Protein 5K21 (pdb70)

Radius of gyration: 19.28 Å; Cα contacts (8 Å, |Δi|>4): 1126; chains: 3; bounding box: 53×53×55 Å

Solvent-accessible surface area: 15088 Å² total; per-residue (Å²): 142,116,44,85,2,68,5,54,64,67,44,58,12,148,16,83,35,73,58,128,40,112,34,22,0,5,0,18,0,35,6,3,63,0,24,54,142,77,58,116,46,6,69,2,0,0,0,4,5,6,1,19,29,60,153,97,45,14,14,1,4,4,7,5,1,0,56,14,140,44,10,21,1,5,0,13,4,4,24,60,41,54,134,56,92,23,69,5,12,4,34,5,14,39,56,126,19,61,87,10,83,24,37,0,44,4,41,22,25,62,45,145,82,9,20,4,50,3,48,16,132,138,76,84,92,39,65,2,50,8,55,82,66,45,67,15,159,19,83,22,53,58,128,38,124,33,17,0,8,0,13,0,35,4,2,57,0,28,48,128,76,152,108,47,7,69,2,0,0,0,7,7,12,1,16,27,55,152,98,36,20,25,1,2,4,10,4,1,0,55,13,142,53,11,20,0,4,0,12,2,4,21,62,57,54,131,58,91,28,61,6,11,3,36,5,13,38,55,77,29,58,81,9,81,25,77,0,38,5,42,25,33,74,58,136,98,8,78,6,76,0,94,9,92,119,108,29,51,3,58,7,138,65,66,42,63,10,142,13,83,30,65,55,130,39,110,33,21,0,6,0,14,0,33,5,3,46,0,22,59,104,74,60,116,47,7,69,2,0,0,0,4,5,2,1,16,28,59,150,96,45,21,16,0,4,3,8,5,1,1,58,20,139,48,12,22,3,3,1,15,2,2,17,58,24,46,109,61,92,16,74,5,14,4,30,4,13,39,56,72,31,56,73,0,99,29,36,0,39,5,38,14,20,60,42,132,117,14,110,4,88,3,54,18,77,90

B-factor: mean 39.92, std 15.71, range [18.57, 119.87]

Structure (mmCIF, N/CA/C/O backbone):
data_5K21
#
_entry.id   5K21
#
_cell.length_a   65.330
_cell.length_b   72.980
_cell.length_c   79.700
_cell.angle_alpha   90.00
_cell.angle_beta   90.00
_cell.angle_gamma   90.00
#
_symmetry.space_group_name_H-M   'P 21 21 21'
#
loop_
_entity.id
_entity.type
_entity.pdbx_description
1 polymer 'Pyocyanin demethylase'
2 non-polymer phenazin-1-ol
3 non-polymer 'CALCIUM ION'
4 water water
#
loop_
_atom_site.group_PDB
_atom_site.id
_atom_site.type_symbol
_atom_site.label_atom_id
_atom_site.label_alt_id
_atom_site.label_comp_id
_atom_site.label_asym_id
_atom_site.label_entity_id
_atom_site.label_seq_id
_atom_site.pdbx_PDB_ins_code
_atom_site.Cartn_x
_atom_site.Cartn_y
_atom_site.Cartn_z
_atom_site.occupancy
_atom_site.B_iso_or_equiv
_atom_site.auth_seq_id
_atom_site.auth_comp_id
_atom_site.auth_asym_id
_atom_site.auth_atom_id
_atom_site.pdbx_PDB_model_num
ATOM 1 N N . VAL A 1 13 ? 63.875 11.173 66.638 1.00 78.81 41 VAL A N 1
ATOM 2 C CA . VAL A 1 13 ? 64.735 12.310 66.326 1.00 79.71 41 VAL A CA 1
ATOM 3 C C . VAL A 1 13 ? 64.121 13.611 66.831 1.00 76.97 41 VAL A C 1
ATOM 4 O O . VAL A 1 13 ? 62.989 13.960 66.486 1.00 73.81 41 VAL A O 1
ATOM 16 N N . THR A 1 14 ? 64.897 14.344 67.620 1.00 77.41 42 THR A N 1
ATOM 17 C CA . THR A 1 14 ? 64.477 15.629 68.145 1.00 78.14 42 THR A CA 1
ATOM 18 C C . THR A 1 14 ? 65.318 16.749 67.548 1.00 73.88 42 THR A C 1
ATOM 19 O O . THR A 1 14 ? 66.433 16.538 67.061 1.00 74.70 42 THR A O 1
ATOM 30 N N . MET A 1 15 ? 64.751 17.951 67.583 1.00 67.08 43 MET A N 1
ATOM 31 C CA . MET A 1 15 ? 65.405 19.136 67.048 1.00 61.66 43 MET A CA 1
ATOM 32 C C . MET A 1 15 ? 64.817 20.343 67.763 1.00 53.64 43 MET A C 1
ATOM 33 O O . MET A 1 15 ? 63.597 20.425 67.922 1.00 49.19 43 MET A O 1
ATOM 47 N N . THR A 1 16 ? 65.679 21.259 68.200 1.00 51.57 44 THR A N 1
ATOM 48 C CA . THR A 1 16 ? 65.277 22.487 68.879 1.00 50.01 44 THR A CA 1
ATOM 49 C C . THR A 1 16 ? 65.718 23.697 68.064 1.00 47.09 44 THR A C 1
ATOM 50 O O . THR A 1 16 ? 66.915 23.893 67.842 1.00 48.64 44 THR A O 1
ATOM 61 N N . LEU A 1 17 ? 64.758 24.500 67.618 1.00 42.68 45 LEU A N 1
ATOM 62 C CA . LEU A 1 17 ? 65.030 25.696 66.826 1.00 39.22 45 LEU A CA 1
ATOM 63 C C . LEU A 1 17 ? 64.690 26.947 67.626 1.00 36.18 45 LEU A C 1
ATOM 64 O O . LEU A 1 17 ? 63.626 27.023 68.249 1.00 36.36 45 LEU A O 1
ATOM 80 N N . ASP A 1 18 ? 65.607 27.906 67.633 1.00 35.31 46 ASP A N 1
ATOM 81 C CA . ASP A 1 18 ? 65.313 29.230 68.166 1.00 36.60 46 ASP A CA 1
ATOM 82 C C . ASP A 1 18 ? 64.612 30.077 67.107 1.00 32.85 46 ASP A C 1
ATOM 83 O O . ASP A 1 18 ? 64.978 30.064 65.925 1.00 34.18 46 ASP A O 1
ATOM 92 N N . VAL A 1 19 ? 63.568 30.776 67.538 1.00 31.94 47 VAL A N 1
ATOM 93 C CA . VAL A 1 19 ? 62.606 31.418 66.651 1.00 29.41 47 VAL A CA 1
ATOM 94 C C . VAL A 1 19 ? 62.600 32.911 66.939 1.00 32.58 47 VAL A C 1
ATOM 95 O O . VAL A 1 19 ? 62.366 33.332 68.082 1.00 34.15 47 VAL A O 1
ATOM 108 N N . LYS A 1 20 ? 62.874 33.708 65.912 1.00 33.08 48 LYS A N 1
ATOM 109 C CA . LYS A 1 20 ? 62.816 35.161 66.007 1.00 33.45 48 LYS A CA 1
ATOM 110 C C . LYS A 1 20 ? 61.719 35.656 65.078 1.00 34.00 48 LYS A C 1
ATOM 111 O O . LYS A 1 20 ? 61.794 35.445 63.863 1.00 34.38 48 LYS A O 1
ATOM 115 N N . ASN A 1 21 ? 60.697 36.295 65.642 1.00 35.44 49 ASN A N 1
ATOM 116 C CA . ASN A 1 21 ? 59.641 36.862 64.816 1.00 36.80 49 ASN A CA 1
ATOM 117 C C . ASN A 1 21 ? 60.252 37.820 63.803 1.00 36.05 49 ASN A C 1
ATOM 118 O O . ASN A 1 21 ? 61.109 38.643 64.144 1.00 37.50 49 ASN A O 1
ATOM 129 N N . ASP A 1 22 ? 59.823 37.702 62.550 1.00 35.54 50 ASP A N 1
ATOM 130 C CA . ASP A 1 22 ? 60.374 38.538 61.490 1.00 35.23 50 ASP A CA 1
ATOM 131 C C . ASP A 1 22 ? 59.372 39.628 61.142 1.00 32.37 50 ASP A C 1
ATOM 132 O O . ASP A 1 22 ? 59.576 40.801 61.462 1.00 30.71 50 ASP A O 1
ATOM 141 N N . GLN A 1 23 ? 58.278 39.250 60.501 1.00 29.35 51 GLN A N 1
ATOM 142 C CA . GLN A 1 23 ? 57.189 40.171 60.254 1.00 26.52 51 GLN A CA 1
ATOM 143 C C . GLN A 1 23 ? 55.930 39.504 60.754 1.00 26.55 51 GLN A C 1
ATOM 144 O O . GLN A 1 23 ? 55.767 38.290 60.619 1.00 27.08 51 GLN A O 1
ATOM 158 N N . VAL A 1 24 ? 55.035 40.301 61.313 1.00 25.02 52 VAL A N 1
ATOM 159 C CA . VAL A 1 24 ? 53.808 39.776 61.886 1.00 26.77 52 VAL A CA 1
ATOM 160 C C . VAL A 1 24 ? 52.690 40.762 61.602 1.00 24.67 52 VAL A C 1
ATOM 161 O O . VAL A 1 24 ? 52.862 41.975 61.750 1.00 23.39 52 VAL A O 1
ATOM 174 N N . ALA A 1 25 ? 51.537 40.228 61.223 1.00 21.60 53 ALA A N 1
ATOM 175 C CA . ALA A 1 25 ? 50.311 40.994 61.101 1.00 24.35 53 ALA A CA 1
ATOM 176 C C . ALA A 1 25 ? 49.288 40.352 62.019 1.00 23.68 53 ALA A C 1
ATOM 177 O O . ALA A 1 25 ? 49.055 39.144 61.936 1.00 23.70 53 ALA A O 1
ATOM 184 N N . LYS A 1 26 ? 48.722 41.135 62.927 1.00 21.69 54 LYS A N 1
ATOM 185 C CA . LYS A 1 26 ? 47.648 40.658 63.794 1.00 22.72 54 LYS A CA 1
ATOM 186 C C . LYS A 1 26 ? 46.369 41.354 63.352 1.00 23.00 54 LYS A C 1
ATOM 187 O O . LYS A 1 26 ? 46.168 42.534 63.636 1.00 27.05 54 LYS A O 1
ATOM 206 N N . HIS A 1 27 ? 45.517 40.640 62.629 1.00 21.17 55 HIS A N 1
ATOM 207 C CA . HIS A 1 27 ? 44.288 41.217 62.114 1.00 22.54 55 HIS A CA 1
ATOM 208 C C . HIS A 1 27 ? 43.195 41.077 63.154 1.00 21.07 55 HIS A C 1
ATOM 209 O O . HIS A 1 27 ? 42.766 39.966 63.473 1.00 20.26 55 HIS A O 1
ATOM 223 N N . ASP A 1 28 ? 42.722 42.205 63.632 1.00 21.70 56 ASP A N 1
ATOM 224 C CA . ASP A 1 28 ? 41.610 42.277 64.564 1.00 22.03 56 ASP A CA 1
ATOM 225 C C . ASP A 1 28 ? 40.384 42.702 63.770 1.00 23.64 56 ASP A C 1
ATOM 226 O O . ASP A 1 28 ? 40.126 43.896 63.562 1.00 24.09 56 ASP A O 1
ATOM 235 N N . PHE A 1 29 ? 39.631 41.714 63.313 1.00 22.24 57 PHE A N 1
ATOM 236 C CA . PHE A 1 29 ? 38.385 41.940 62.610 1.00 22.95 57 PHE A CA 1
ATOM 237 C C . PHE A 1 29 ? 37.221 41.887 63.588 1.00 22.00 57 PHE A C 1
ATOM 238 O O . PHE A 1 29 ? 37.379 41.576 64.766 1.00 21.37 57 PHE A O 1
ATOM 255 N N . GLY A 1 30 ? 36.049 42.253 63.092 1.00 25.22 58 GLY A N 1
ATOM 256 C CA . GLY A 1 30 ? 34.834 42.074 63.868 1.00 26.54 58 GLY A CA 1
ATOM 257 C C . GLY A 1 30 ? 34.878 42.877 65.154 1.00 25.44 58 GLY A C 1
ATOM 258 O O . GLY A 1 30 ? 35.256 44.051 65.173 1.00 25.81 58 GLY A O 1
ATOM 262 N N . LYS A 1 31 ? 34.507 42.239 66.253 1.00 24.42 59 LYS A N 1
ATOM 263 C CA . LYS A 1 31 ? 34.528 42.929 67.533 1.00 24.78 59 LYS A CA 1
ATOM 264 C C . LYS A 1 31 ? 35.977 43.210 67.924 1.00 22.06 59 LYS A C 1
ATOM 265 O O . LYS A 1 31 ? 36.841 42.354 67.748 1.00 25.21 59 LYS A O 1
ATOM 269 N N . PRO A 1 32 ? 36.283 44.403 68.431 1.00 22.70 60 PRO A N 1
ATOM 270 C CA . PRO A 1 32 ? 37.653 44.667 68.876 1.00 24.72 60 PRO A CA 1
ATOM 271 C C . PRO A 1 32 ? 38.080 43.663 69.923 1.00 26.30 60 PRO A C 1
ATOM 272 O O . PRO A 1 32 ? 37.271 43.196 70.720 1.00 24.14 60 PRO A O 1
ATOM 283 N N . GLY A 1 33 ? 39.359 43.327 69.909 1.00 25.39 61 GLY A N 1
ATOM 284 C CA . GLY A 1 33 ? 39.845 42.265 70.755 1.00 26.63 61 GLY A CA 1
ATOM 285 C C . GLY A 1 33 ? 39.645 40.917 70.100 1.00 23.45 61 GLY A C 1
ATOM 286 O O . GLY A 1 33 ? 38.988 40.773 69.066 1.00 19.82 61 GLY A O 1
ATOM 290 N N . MET A 1 34 ? 40.219 39.901 70.729 1.00 24.01 62 MET A N 1
ATOM 291 C CA . MET A 1 34 ? 40.181 38.563 70.157 1.00 25.39 62 MET A CA 1
ATOM 292 C C . MET A 1 34 ? 38.760 38.028 70.110 1.00 23.45 62 MET A C 1
ATOM 293 O O . MET A 1 34 ? 38.033 38.048 71.108 1.00 22.92 62 MET A O 1
ATOM 307 N N . ASP A 1 35 ? 38.349 37.589 68.932 1.00 22.24 63 ASP A N 1
ATOM 308 C CA . ASP A 1 35 ? 37.080 36.902 68.785 1.00 23.01 63 ASP A CA 1
ATOM 309 C C . ASP A 1 35 ? 37.180 36.036 67.537 1.00 20.00 63 ASP A C 1
ATOM 310 O O . ASP A 1 35 ? 38.143 36.116 66.772 1.00 19.62 63 ASP A O 1
ATOM 319 N N . VAL A 1 36 ? 36.204 35.157 67.380 1.00 19.13 64 VAL A N 1
ATOM 320 C CA . VAL A 1 36 ? 36.211 34.257 66.238 1.00 19.61 64 VAL A CA 1
ATOM 321 C C . VAL A 1 36 ? 36.389 35.058 64.967 1.00 21.28 64 VAL A C 1
ATOM 322 O O . VAL A 1 36 ? 35.709 36.068 64.751 1.00 21.24 64 VAL A O 1
ATOM 335 N N . GLY A 1 37 ? 37.313 34.607 64.120 1.00 19.57 65 GLY A N 1
ATOM 336 C CA . GLY A 1 37 ? 37.554 35.210 62.829 1.00 21.20 65 GLY A CA 1
ATOM 337 C C . GLY A 1 37 ? 38.776 36.098 62.754 1.00 20.17 65 GLY A C 1
ATOM 338 O O . GLY A 1 37 ? 39.226 36.425 61.639 1.00 20.08 65 GLY A O 1
ATOM 342 N N . ASP A 1 38 ? 39.364 36.452 63.882 1.00 18.90 66 ASP A N 1
ATOM 343 C CA . ASP A 1 38 ? 40.610 37.185 63.822 1.00 20.01 66 ASP A CA 1
ATOM 344 C C . ASP A 1 38 ? 41.691 36.258 63.290 1.00 20.38 66 ASP A C 1
ATOM 345 O O . ASP A 1 38 ? 41.536 35.032 63.252 1.00 20.41 66 ASP A O 1
ATOM 354 N N . MET A 1 39 ? 42.782 36.843 62.829 1.00 21.84 67 MET A N 1
ATOM 355 C CA . MET A 1 39 ? 43.804 36.011 62.225 1.00 23.47 67 MET A CA 1
ATOM 356 C C . MET A 1 39 ? 45.144 36.702 62.337 1.00 23.40 67 MET A C 1
ATOM 357 O O . MET A 1 39 ? 45.235 37.935 62.251 1.00 26.14 67 MET A O 1
ATOM 371 N N . ASP A 1 40 ? 46.168 35.899 62.597 1.00 21.97 68 ASP A N 1
ATOM 372 C CA . ASP A 1 40 ? 47.543 36.357 62.646 1.00 22.59 68 ASP A CA 1
ATOM 373 C C . ASP A 1 40 ? 48.312 35.665 61.536 1.00 23.72 68 ASP A C 1
ATOM 374 O O . ASP A 1 40 ? 48.204 34.444 61.352 1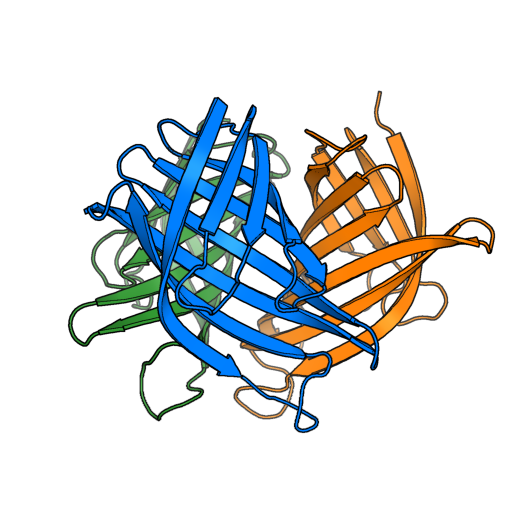.00 24.86 68 ASP A O 1
ATOM 383 N N . ILE A 1 41 ? 49.109 36.447 60.828 1.00 21.15 69 ILE A N 1
ATOM 384 C CA . ILE A 1 41 ? 49.951 35.966 59.743 1.00 22.36 69 ILE A CA 1
ATOM 385 C C . ILE A 1 41 ? 51.377 36.386 60.056 1.00 24.21 69 ILE A C 1
ATOM 386 O O . ILE A 1 41 ? 51.614 37.536 60.433 1.00 26.09 69 ILE A O 1
ATOM 402 N N . PHE A 1 42 ? 52.322 35.454 59.929 1.00 23.18 70 PHE A N 1
ATOM 403 C CA . PHE A 1 42 ? 53.647 35.721 60.459 1.00 26.41 70 PHE A CA 1
ATOM 404 C C . PHE A 1 42 ? 54.720 34.970 59.692 1.00 23.75 70 PHE A C 1
ATOM 405 O O . PHE A 1 42 ? 54.468 33.973 59.012 1.00 24.69 70 PHE A O 1
ATOM 422 N N . SER A 1 43 ? 55.940 35.457 59.867 1.00 23.83 71 SER A N 1
ATOM 423 C CA . SER A 1 43 ? 57.146 34.804 59.400 1.00 24.87 71 SER A CA 1
ATOM 424 C C . SER A 1 43 ? 58.194 34.917 60.497 1.00 26.56 71 SER A C 1
ATOM 425 O O . SER A 1 43 ? 58.174 35.855 61.297 1.00 29.14 71 SER A O 1
ATOM 433 N N . ASP A 1 44 ? 59.108 33.954 60.523 1.00 27.63 72 ASP A N 1
ATOM 434 C CA . ASP A 1 44 ? 60.150 33.903 61.528 1.00 28.95 72 ASP A CA 1
ATOM 435 C C . ASP A 1 44 ? 61.465 33.522 60.883 1.00 29.90 72 ASP A C 1
ATOM 436 O O . ASP A 1 44 ? 61.514 32.919 59.809 1.00 29.54 72 ASP A O 1
ATOM 445 N N . ILE A 1 45 ? 62.535 33.885 61.563 1.00 30.46 73 ILE A N 1
ATOM 446 C CA . ILE A 1 45 ? 63.865 33.395 61.246 1.00 34.61 73 ILE A CA 1
ATOM 447 C C . ILE A 1 45 ? 64.187 32.297 62.251 1.00 36.81 73 ILE A C 1
ATOM 448 O O . ILE A 1 45 ? 63.921 32.450 63.454 1.00 35.66 73 ILE A O 1
ATOM 464 N N . LEU A 1 46 ? 64.702 31.174 61.757 1.00 37.11 74 LEU A N 1
ATOM 465 C CA . LEU A 1 46 ? 65.036 30.030 62.588 1.00 38.45 74 LEU A CA 1
ATOM 466 C C . LEU A 1 46 ? 66.549 29.930 62.706 1.00 40.80 74 LEU A C 1
ATOM 467 O O . LEU A 1 46 ? 67.273 30.094 61.719 1.00 38.71 74 LEU A O 1
ATOM 483 N N . SER A 1 47 ? 67.022 29.672 63.918 1.00 45.86 75 SER A N 1
ATOM 484 C CA . SER A 1 47 ? 68.449 29.612 64.170 1.00 50.43 75 SER A CA 1
ATOM 485 C C . SER A 1 47 ? 68.756 28.473 65.131 1.00 49.43 75 SER A C 1
ATOM 486 O O . SER A 1 47 ? 67.909 28.037 65.917 1.00 47.07 75 SER A O 1
ATOM 494 N N . VAL A 1 48 ? 69.991 27.996 65.044 1.00 49.56 76 VAL A N 1
ATOM 495 C CA . VAL A 1 48 ? 70.553 27.049 65.995 1.00 50.79 76 VAL A CA 1
ATOM 496 C C . VAL A 1 48 ? 71.931 27.576 66.354 1.00 56.06 76 VAL A C 1
ATOM 497 O O . VAL A 1 48 ? 72.718 27.913 65.462 1.00 56.61 76 VAL A O 1
ATOM 510 N N . ASP A 1 49 ? 72.215 27.666 67.651 1.00 60.29 77 ASP A N 1
ATOM 511 C CA . ASP A 1 49 ? 73.521 28.121 68.122 1.00 66.40 77 ASP A CA 1
ATOM 512 C C . ASP A 1 49 ? 73.864 29.493 67.542 1.00 67.71 77 ASP A C 1
ATOM 513 O O . ASP A 1 49 ? 75.018 29.784 67.222 1.00 71.65 77 ASP A O 1
ATOM 522 N N . GLY A 1 50 ? 72.847 30.339 67.391 1.00 63.77 78 GLY A N 1
ATOM 523 C CA . GLY A 1 50 ? 73.041 31.695 66.924 1.00 61.63 78 GLY A CA 1
ATOM 524 C C . GLY A 1 50 ? 73.207 31.846 65.429 1.00 59.31 78 GLY A C 1
ATOM 525 O O . GLY A 1 50 ? 73.403 32.974 64.959 1.00 60.06 78 GLY A O 1
ATOM 529 N N . LYS A 1 51 ? 73.111 30.760 64.665 1.00 55.62 79 LYS A N 1
ATOM 530 C CA . LYS A 1 51 ? 73.250 30.800 63.215 1.00 52.97 79 LYS A CA 1
ATOM 531 C C . LYS A 1 51 ? 71.904 30.501 62.572 1.00 52.68 79 LYS A C 1
ATOM 532 O O . LYS A 1 51 ? 71.226 29.539 62.951 1.00 51.31 79 LYS A O 1
ATOM 536 N N . GLN A 1 52 ? 71.521 31.325 61.602 1.00 54.44 80 GLN A N 1
ATOM 537 C CA . GLN A 1 52 ? 70.283 31.090 60.876 1.00 54.64 80 GLN A CA 1
ATOM 538 C C . GLN A 1 52 ? 70.347 29.761 60.135 1.00 49.03 80 GLN A C 1
ATOM 539 O O . GLN A 1 52 ? 71.295 29.494 59.398 1.00 50.42 80 GLN A O 1
ATOM 553 N N . VAL A 1 53 ? 69.325 28.932 60.325 1.00 43.33 81 VAL A N 1
ATOM 554 C CA . VAL A 1 53 ? 69.214 27.659 59.621 1.00 39.82 81 VAL A CA 1
ATOM 555 C C . VAL A 1 53 ? 68.006 27.609 58.706 1.00 39.44 81 VAL A C 1
ATOM 556 O O . VAL A 1 53 ? 67.846 26.621 57.968 1.00 41.31 81 VAL A O 1
ATOM 569 N N . GLY A 1 54 ? 67.148 28.622 58.737 1.00 39.26 82 GLY A N 1
ATOM 570 C CA . GLY A 1 54 ? 65.995 28.641 57.861 1.00 39.30 82 GLY A CA 1
ATOM 571 C C . GLY A 1 54 ? 65.014 29.711 58.286 1.00 36.59 82 GLY A C 1
ATOM 572 O O . GLY A 1 54 ? 65.372 30.681 58.951 1.00 37.02 82 GLY A O 1
ATOM 576 N N . TYR A 1 55 ? 63.778 29.530 57.852 1.00 36.15 83 TYR A N 1
ATOM 577 C CA . TYR A 1 55 ? 62.736 30.504 58.112 1.00 35.13 83 TYR A CA 1
ATOM 578 C C . TYR A 1 55 ? 61.414 29.764 58.085 1.00 33.36 83 TYR A C 1
ATOM 579 O O . TYR A 1 55 ? 61.351 28.575 57.765 1.00 33.02 83 TYR A O 1
ATOM 597 N N . ASP A 1 56 ? 60.353 30.461 58.464 1.00 32.05 84 ASP A N 1
ATOM 598 C CA . ASP A 1 56 ? 59.053 29.827 58.421 1.00 31.46 84 ASP A CA 1
ATOM 599 C C . ASP A 1 56 ? 58.016 30.881 58.111 1.00 29.16 84 ASP A C 1
ATOM 600 O O . ASP A 1 56 ? 58.296 32.086 58.093 1.00 28.48 84 ASP A O 1
ATOM 609 N N . GLY A 1 57 ? 56.816 30.402 57.852 1.00 27.59 85 GLY A N 1
ATOM 610 C CA . GLY A 1 57 ? 55.678 31.271 57.645 1.00 28.41 85 GLY A CA 1
ATOM 611 C C . GLY A 1 57 ? 54.436 30.521 58.032 1.00 26.96 85 GLY A C 1
ATOM 612 O O . GLY A 1 57 ? 54.348 29.299 57.857 1.00 29.17 85 GLY A O 1
ATOM 616 N N . GLY A 1 58 ? 53.463 31.251 58.550 1.00 24.61 86 GLY A N 1
ATOM 617 C CA . GLY A 1 58 ? 52.271 30.573 59.010 1.00 27.07 86 GLY A CA 1
ATOM 618 C C . GLY A 1 58 ? 51.114 31.535 59.128 1.00 24.75 86 GLY A C 1
ATOM 619 O O . GLY A 1 58 ? 51.236 32.740 58.875 1.00 23.64 86 GLY A O 1
ATOM 623 N N . ALA A 1 59 ? 49.966 30.960 59.462 1.00 23.00 87 ALA A N 1
ATOM 624 C CA . ALA A 1 59 ? 48.747 31.727 59.666 1.00 23.86 87 ALA A CA 1
ATOM 625 C C . ALA A 1 59 ? 47.952 31.017 60.741 1.00 24.44 87 ALA A C 1
ATOM 626 O O . ALA A 1 59 ? 47.894 29.780 60.773 1.00 26.63 87 ALA A O 1
ATOM 633 N N . CYS A 1 60 ? 47.366 31.803 61.631 1.00 22.46 88 CYS A N 1
ATOM 634 C CA . CYS A 1 60 ? 46.491 31.306 62.682 1.00 25.55 88 CYS A CA 1
ATOM 635 C C . CYS A 1 60 ? 45.131 31.969 62.544 1.00 23.62 88 CYS A C 1
ATOM 636 O O . CYS A 1 60 ? 45.039 33.185 62.329 1.00 24.24 88 CYS A O 1
ATOM 643 N N . PHE A 1 61 ? 44.084 31.168 62.641 1.00 20.50 89 PHE A N 1
ATOM 644 C CA . PHE A 1 61 ? 42.714 31.656 62.602 1.00 21.89 89 PHE A CA 1
ATOM 645 C C . PHE A 1 61 ? 42.060 31.370 63.945 1.00 20.94 89 PHE A C 1
ATOM 646 O O . PHE A 1 61 ? 42.052 30.221 64.400 1.00 21.03 89 PHE A O 1
ATOM 663 N N . PHE A 1 62 ? 41.496 32.402 64.572 1.00 20.74 90 PHE A N 1
ATOM 664 C CA . PHE A 1 62 ? 40.816 32.224 65.852 1.00 20.90 90 PHE A CA 1
ATOM 665 C C . PHE A 1 62 ? 39.458 31.586 65.597 1.00 20.33 90 PHE A C 1
ATOM 666 O O . PHE A 1 62 ? 38.575 32.198 65.000 1.00 21.28 90 PHE A O 1
ATOM 683 N N . THR A 1 63 ? 39.309 30.334 66.002 1.00 19.54 91 THR A N 1
ATOM 684 C CA . THR A 1 63 ? 38.081 29.607 65.742 1.00 18.57 91 THR A CA 1
ATOM 685 C C . THR A 1 63 ? 37.078 29.702 66.860 1.00 19.07 91 THR A C 1
ATOM 686 O O . THR A 1 63 ? 35.877 29.517 66.638 1.00 19.39 91 THR A O 1
ATOM 697 N N . ASN A 1 64 ? 37.550 29.952 68.077 1.00 21.68 92 ASN A N 1
ATOM 698 C CA . ASN A 1 64 ? 36.688 29.963 69.249 1.00 20.41 92 ASN A CA 1
ATOM 699 C C . ASN A 1 64 ? 37.408 30.737 70.337 1.00 21.26 92 ASN A C 1
ATOM 700 O O . ASN A 1 64 ? 38.547 30.401 70.680 1.00 25.39 92 ASN A O 1
ATOM 711 N N . VAL A 1 65 ? 36.763 31.763 70.875 1.00 20.85 93 VAL A N 1
ATOM 712 C CA . VAL A 1 65 ? 37.370 32.588 71.915 1.00 20.20 93 VAL A CA 1
ATOM 713 C C . VAL A 1 65 ? 36.368 32.673 73.047 1.00 22.48 93 VAL A C 1
ATOM 714 O O . VAL A 1 65 ? 35.216 33.072 72.835 1.00 23.46 93 VAL A O 1
ATOM 727 N N . THR A 1 66 ? 36.785 32.242 74.220 1.00 25.33 94 THR A N 1
ATOM 728 C CA . THR A 1 66 ? 36.067 32.483 75.462 1.00 28.99 94 THR A CA 1
ATOM 729 C C . THR A 1 66 ? 37.006 33.248 76.390 1.00 31.30 94 THR A C 1
ATOM 730 O O . THR A 1 66 ? 38.200 33.371 76.097 1.00 30.40 94 THR A O 1
ATOM 741 N N . PRO A 1 67 ? 36.524 33.810 77.496 1.00 35.19 95 PRO A N 1
ATOM 742 C CA . PRO A 1 67 ? 37.449 34.544 78.379 1.00 35.44 95 PRO A CA 1
ATOM 743 C C . PRO A 1 67 ? 38.592 33.679 78.880 1.00 34.31 95 PRO A C 1
ATOM 744 O O . PRO A 1 67 ? 39.665 34.206 79.183 1.00 34.91 95 PRO A O 1
ATOM 755 N N . ASP A 1 68 ? 38.402 32.365 78.942 1.00 34.94 96 ASP A N 1
ATOM 756 C CA . ASP A 1 68 ? 39.406 31.415 79.408 1.00 39.10 96 ASP A CA 1
ATOM 757 C C . ASP A 1 68 ? 40.369 30.924 78.331 1.00 38.65 96 ASP A C 1
ATOM 758 O O . ASP A 1 68 ? 41.466 30.458 78.663 1.00 40.93 96 ASP A O 1
ATOM 762 N N . ASN A 1 69 ? 39.969 30.922 77.056 1.00 30.84 97 ASN A N 1
ATOM 763 C CA . ASN A 1 69 ? 40.738 30.188 76.064 1.00 32.02 97 ASN A CA 1
ATOM 764 C C . ASN A 1 69 ? 40.539 30.762 74.666 1.00 26.31 97 ASN A C 1
ATOM 765 O O . ASN A 1 69 ? 39.402 30.788 74.183 1.00 26.21 97 ASN A O 1
ATOM 776 N N . PRO A 1 70 ? 41.579 31.302 74.031 1.00 24.12 98 PRO A N 1
ATOM 777 C CA . PRO A 1 70 ? 41.462 31.672 72.622 1.00 24.60 98 PRO A CA 1
ATOM 778 C C . PRO A 1 70 ? 41.973 30.534 71.751 1.00 27.15 98 PRO A C 1
ATOM 779 O O . PRO A 1 70 ? 43.182 30.332 71.633 1.00 28.23 98 PRO A O 1
ATOM 790 N N . MET A 1 71 ? 41.075 29.819 71.104 1.00 26.42 99 MET A N 1
ATOM 791 C CA . MET A 1 71 ? 41.454 28.670 70.292 1.00 26.99 99 MET A CA 1
ATOM 792 C C . MET A 1 71 ? 41.785 29.128 68.879 1.00 23.82 99 MET A C 1
ATOM 793 O O . MET A 1 71 ? 41.023 29.891 68.284 1.00 22.98 99 MET A O 1
ATOM 807 N N . THR A 1 72 ? 42.905 28.643 68.336 1.00 20.81 100 THR A N 1
ATOM 808 C CA . THR A 1 72 ? 43.318 28.967 66.982 1.00 21.08 100 THR A CA 1
ATOM 809 C C . THR A 1 72 ? 43.568 27.698 66.193 1.00 19.52 100 THR A C 1
ATOM 810 O O . THR A 1 72 ? 44.096 26.716 66.722 1.00 21.39 100 THR A O 1
ATOM 821 N N . TYR A 1 73 ? 43.160 27.732 64.931 1.00 19.11 101 TYR A N 1
ATOM 822 C CA . TYR A 1 73 ? 43.642 26.799 63.919 1.00 21.37 101 TYR A CA 1
ATOM 823 C C . TYR A 1 73 ? 44.881 27.435 63.293 1.00 22.38 101 TYR A C 1
ATOM 824 O O . TYR A 1 73 ? 44.790 28.494 62.667 1.00 23.18 101 TYR A O 1
ATOM 842 N N . CYS A 1 74 ? 46.039 26.807 63.476 1.00 21.05 102 CYS A N 1
ATOM 843 C CA . CYS A 1 74 ? 47.288 27.331 62.952 1.00 22.59 102 CYS A CA 1
ATOM 844 C C . CYS A 1 74 ? 47.886 26.355 61.954 1.00 24.39 102 CYS A C 1
ATOM 845 O O . CYS A 1 74 ? 47.797 25.133 62.128 1.00 23.67 102 CYS A O 1
ATOM 852 N N . GLU A 1 75 ? 48.480 26.928 60.914 1.00 24.61 103 GLU A N 1
ATOM 853 C CA . GLU A 1 75 ? 49.240 26.228 59.895 1.00 25.58 103 GLU A CA 1
ATOM 854 C C . GLU A 1 75 ? 50.625 26.847 59.851 1.00 25.25 103 GLU A C 1
ATOM 855 O O . GLU A 1 75 ? 50.774 28.082 59.860 1.00 24.34 103 GLU A O 1
ATOM 867 N N . LEU A 1 76 ? 51.630 25.989 59.785 1.00 26.29 104 LEU A N 1
ATOM 868 C CA . LEU A 1 76 ? 53.008 26.437 59.804 1.00 26.50 104 LEU A CA 1
ATOM 869 C C . LEU A 1 76 ? 53.797 25.652 58.774 1.00 24.66 104 LEU A C 1
ATOM 870 O O . LEU A 1 76 ? 53.629 24.435 58.640 1.00 25.54 104 LEU A O 1
ATOM 886 N N . THR A 1 77 ? 54.661 26.356 58.051 1.00 23.23 105 THR A N 1
ATOM 887 C CA . THR A 1 77 ? 55.644 25.725 57.195 1.00 25.75 105 THR A CA 1
ATOM 888 C C . THR A 1 77 ? 57.007 26.213 57.636 1.00 25.82 105 THR A C 1
ATOM 889 O O . THR A 1 77 ? 57.249 27.425 57.706 1.00 28.88 105 THR A O 1
ATOM 900 N N . ILE A 1 78 ? 57.871 25.268 57.950 1.00 25.98 106 ILE A N 1
ATOM 901 C CA . ILE A 1 78 ? 59.257 25.517 58.304 1.00 29.33 106 ILE A CA 1
ATOM 902 C C . ILE A 1 78 ? 60.103 25.186 57.087 1.00 30.63 106 ILE A C 1
ATOM 903 O O . ILE A 1 78 ? 59.948 24.114 56.484 1.00 30.66 106 ILE A O 1
ATOM 919 N N . HIS A 1 79 ? 60.990 26.104 56.717 1.00 32.90 107 HIS A N 1
ATOM 920 C CA . HIS A 1 79 ? 61.921 25.893 55.616 1.00 36.39 107 HIS A CA 1
ATOM 921 C C . HIS A 1 79 ? 63.326 25.741 56.174 1.00 37.00 107 HIS A C 1
ATOM 922 O O . HIS A 1 79 ? 63.872 26.680 56.763 1.00 39.39 107 HIS A O 1
ATOM 936 N N . LEU A 1 80 ? 63.892 24.557 56.004 1.00 35.19 108 LEU A N 1
ATOM 937 C CA . LEU A 1 80 ? 65.285 24.272 56.305 1.00 39.66 108 LEU A CA 1
ATOM 938 C C . LEU A 1 80 ? 65.987 23.874 55.010 1.00 43.22 108 LEU A C 1
ATOM 939 O O . LEU A 1 80 ? 65.350 23.578 53.998 1.00 45.19 108 LEU A O 1
ATOM 955 N N . ASP A 1 81 ? 67.318 23.868 55.034 1.00 54.25 109 ASP A N 1
ATOM 956 C CA . ASP A 1 81 ? 68.051 23.505 53.825 1.00 59.54 109 ASP A CA 1
ATOM 957 C C . ASP A 1 81 ? 67.724 22.081 53.394 1.00 57.88 109 ASP A C 1
ATOM 958 O O . ASP A 1 81 ? 67.624 21.795 52.196 1.00 59.08 109 ASP A O 1
ATOM 967 N N . ALA A 1 82 ? 67.542 21.178 54.356 1.00 55.96 110 ALA A N 1
ATOM 968 C CA . ALA A 1 82 ? 67.303 19.772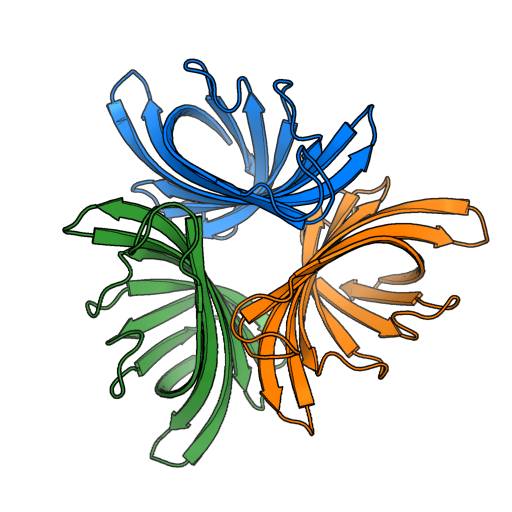 54.056 1.00 55.62 110 ALA A CA 1
ATOM 969 C C . ALA A 1 82 ? 65.886 19.497 53.568 1.00 50.67 110 ALA A C 1
ATOM 970 O O . ALA A 1 82 ? 65.631 18.416 53.022 1.00 49.95 110 ALA A O 1
ATOM 977 N N . GLY A 1 83 ? 64.972 20.428 53.750 1.00 47.25 111 GLY A N 1
ATOM 978 C CA . GLY A 1 83 ? 63.605 20.248 53.308 1.00 43.62 111 GLY A CA 1
ATOM 979 C C . GLY A 1 83 ? 62.675 21.082 54.160 1.00 39.85 111 GLY A C 1
ATOM 980 O O . GLY A 1 83 ? 63.094 21.819 55.048 1.00 39.07 111 GLY A O 1
ATOM 984 N N . GLU A 1 84 ? 61.392 20.942 53.872 1.00 38.96 112 GLU A N 1
ATOM 985 C CA . GLU A 1 84 ? 60.375 21.677 54.601 1.00 39.66 112 GLU A CA 1
ATOM 986 C C . GLU A 1 84 ? 59.651 20.744 55.556 1.00 38.81 112 GLU A C 1
ATOM 987 O O . GLU A 1 84 ? 59.640 19.523 55.380 1.00 37.89 112 GLU A O 1
ATOM 999 N N . ILE A 1 85 ? 59.057 21.347 56.582 1.00 36.08 113 ILE A N 1
ATOM 1000 C CA . ILE A 1 85 ? 58.270 20.647 57.587 1.00 32.58 113 ILE A CA 1
ATOM 1001 C C . ILE A 1 85 ? 56.938 21.371 57.718 1.00 28.68 113 ILE A C 1
ATOM 1002 O O . ILE A 1 85 ? 56.905 22.602 57.801 1.00 27.99 113 ILE A O 1
ATOM 1018 N N . PHE A 1 86 ? 55.846 20.610 57.685 1.00 27.83 114 PHE A N 1
ATOM 1019 C CA . PHE A 1 86 ? 54.491 21.148 57.735 1.00 25.66 114 PHE A CA 1
ATOM 1020 C C . PHE A 1 86 ? 53.888 20.789 59.079 1.00 24.93 114 PHE A C 1
ATOM 1021 O O . PHE A 1 86 ? 53.996 19.642 59.522 1.00 25.30 114 PHE A O 1
ATOM 1038 N N . ALA A 1 87 ? 53.250 21.759 59.727 1.00 22.88 115 ALA A N 1
ATOM 1039 C CA . ALA A 1 87 ? 52.639 21.491 61.011 1.00 22.21 115 ALA A CA 1
ATOM 1040 C C . ALA A 1 87 ? 51.314 22.222 61.093 1.00 24.13 115 ALA A C 1
ATOM 1041 O O . ALA A 1 87 ? 51.074 23.200 60.390 1.00 26.71 115 ALA A O 1
ATOM 1048 N N . ARG A 1 88 ? 50.440 21.719 61.950 1.00 25.12 116 ARG A N 1
ATOM 1049 C CA . ARG A 1 88 ? 49.147 22.353 62.144 1.00 23.54 116 ARG A CA 1
ATOM 1050 C C . ARG A 1 88 ? 48.683 22.078 63.563 1.00 23.78 116 ARG A C 1
ATOM 1051 O O . ARG A 1 88 ? 49.053 21.071 64.181 1.00 25.89 116 ARG A O 1
ATOM 1072 N N . SER A 1 89 ? 47.859 22.981 64.080 1.00 23.34 117 SER A N 1
ATOM 1073 C CA . SER A 1 89 ? 47.403 22.866 65.449 1.00 24.70 117 SER A CA 1
ATOM 1074 C C . SER A 1 89 ? 45.988 23.396 65.542 1.00 24.79 117 SER A C 1
ATOM 1075 O O . SER A 1 89 ? 45.565 24.232 64.739 1.00 22.38 117 SER A O 1
ATOM 1083 N N . LEU A 1 90 ? 45.253 22.871 66.512 1.00 24.54 118 LEU A N 1
ATOM 1084 C CA . LEU A 1 90 ? 43.995 23.467 66.966 1.00 25.27 118 LEU A CA 1
ATOM 1085 C C . LEU A 1 90 ? 44.132 23.491 68.486 1.00 25.40 118 LEU A C 1
ATOM 1086 O O . LEU A 1 90 ? 43.902 22.479 69.159 1.00 23.54 118 LEU A O 1
ATOM 1102 N N . THR A 1 91 ? 44.582 24.621 69.020 1.00 25.24 119 THR A N 1
ATOM 1103 C CA . THR A 1 91 ? 44.991 24.684 70.419 1.00 27.21 119 THR A CA 1
ATOM 1104 C C . THR A 1 91 ? 44.761 26.097 70.934 1.00 27.04 119 THR A C 1
ATOM 1105 O O . THR A 1 91 ? 44.651 27.046 70.153 1.00 23.74 119 THR A O 1
ATOM 1116 N N . PRO A 1 92 ? 44.790 26.262 72.260 1.00 26.93 120 PRO A N 1
ATOM 1117 C CA . PRO A 1 92 ? 44.866 27.606 72.850 1.00 29.14 120 PRO A CA 1
ATOM 1118 C C . PRO A 1 92 ? 46.052 28.378 72.303 1.00 31.92 120 PRO A C 1
ATOM 1119 O O . PRO A 1 92 ? 47.119 27.821 72.044 1.00 31.94 120 PRO A O 1
ATOM 1130 N N . HIS A 1 93 ? 45.845 29.672 72.103 1.00 31.61 121 HIS A N 1
ATOM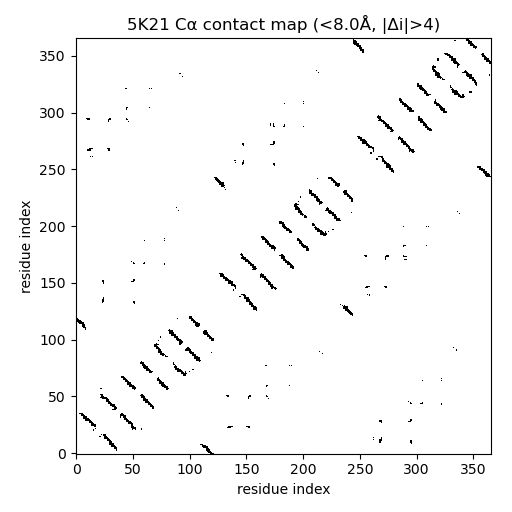 1131 C CA . HIS A 1 93 ? 46.847 30.562 71.535 1.00 31.59 121 HIS A CA 1
ATOM 1132 C C . HIS A 1 93 ? 47.236 31.601 72.589 1.00 30.71 121 HIS A C 1
ATOM 1133 O O . HIS A 1 93 ? 46.836 32.761 72.513 1.00 29.85 121 HIS A O 1
ATOM 1147 N N . THR A 1 94 ? 47.995 31.168 73.590 1.00 31.50 122 THR A N 1
ATOM 1148 C CA . THR A 1 94 ? 48.421 32.012 74.704 1.00 32.22 122 THR A CA 1
ATOM 1149 C C . THR A 1 94 ? 49.944 31.991 74.769 1.00 33.42 122 THR A C 1
ATOM 1150 O O . THR A 1 94 ? 50.609 31.414 73.917 1.00 33.44 122 THR A O 1
ATOM 1161 N N . LEU A 1 95 ? 50.515 32.657 75.775 1.00 37.37 123 LEU A N 1
ATOM 1162 C CA . LEU A 1 95 ? 51.965 32.591 75.913 1.00 41.04 123 LEU A CA 1
ATOM 1163 C C . LEU A 1 95 ? 52.428 31.203 76.331 1.00 37.85 123 LEU A C 1
ATOM 1164 O O . LEU A 1 95 ? 53.600 30.875 76.141 1.00 39.49 123 LEU A O 1
ATOM 1180 N N . ALA A 1 96 ? 51.531 30.388 76.877 1.00 35.70 124 ALA A N 1
ATOM 1181 C CA . ALA A 1 96 ? 51.884 29.057 77.346 1.00 36.23 124 ALA A CA 1
ATOM 1182 C C . ALA A 1 96 ? 52.289 28.126 76.199 1.00 35.71 124 ALA A C 1
ATOM 1183 O O . ALA A 1 96 ? 51.817 28.264 75.064 1.00 33.86 124 ALA A O 1
ATOM 1190 N N . PRO A 1 97 ? 53.164 27.158 76.472 1.00 36.91 125 PRO A N 1
ATOM 1191 C CA . PRO A 1 97 ? 53.544 26.194 75.429 1.00 33.48 125 PRO A CA 1
ATOM 1192 C C . PRO A 1 97 ? 52.335 25.461 74.853 1.00 32.45 125 PRO A C 1
ATOM 1193 O O . PRO A 1 97 ? 51.370 25.158 75.559 1.00 32.32 125 PRO A O 1
ATOM 1204 N N . PHE A 1 98 ? 52.379 25.222 73.542 1.00 29.07 126 PHE A N 1
ATOM 1205 C CA . PHE A 1 98 ? 51.370 24.424 72.848 1.00 30.56 126 PHE A CA 1
ATOM 1206 C C . PHE A 1 98 ? 52.043 23.529 71.816 1.00 29.03 126 PHE A C 1
ATOM 1207 O O . PHE A 1 98 ? 53.149 23.808 71.356 1.00 29.30 126 PHE A O 1
ATOM 1224 N N . THR A 1 99 ? 51.367 22.439 71.457 1.00 27.81 127 THR A N 1
ATOM 1225 C CA . THR A 1 99 ? 51.951 21.404 70.609 1.00 28.00 127 THR A CA 1
ATOM 1226 C C . THR A 1 99 ? 51.202 21.300 69.288 1.00 29.36 127 THR A C 1
ATOM 1227 O O . THR A 1 99 ? 49.966 21.233 69.261 1.00 30.27 127 THR A O 1
ATOM 1238 N N . MET A 1 100 ? 51.953 21.325 68.196 1.00 27.82 128 MET A N 1
ATOM 1239 C CA . MET A 1 100 ? 51.409 21.157 66.861 1.00 25.73 128 MET A CA 1
ATOM 1240 C C . MET A 1 100 ? 51.703 19.755 66.337 1.00 26.63 128 MET A C 1
ATOM 1241 O O . MET A 1 100 ? 52.679 19.112 66.733 1.00 28.64 128 MET A O 1
ATOM 1255 N N . ALA A 1 101 ? 50.832 19.281 65.458 1.00 24.69 129 ALA A N 1
ATOM 1256 C CA . ALA A 1 101 ? 51.064 18.034 64.737 1.00 26.91 129 ALA A CA 1
ATOM 1257 C C . ALA A 1 101 ? 51.906 18.296 63.493 1.00 30.06 129 ALA A C 1
ATOM 1258 O O . ALA A 1 101 ? 51.603 19.194 62.701 1.00 27.61 129 ALA A O 1
ATOM 1265 N N . ILE A 1 102 ? 52.969 17.520 63.321 1.00 30.19 130 ILE A N 1
ATOM 1266 C CA . ILE A 1 102 ? 53.734 17.539 62.083 1.00 29.05 130 ILE A CA 1
ATOM 1267 C C . ILE A 1 102 ? 53.048 16.591 61.113 1.00 29.03 130 ILE A C 1
ATOM 1268 O O . ILE A 1 102 ? 52.927 15.392 61.390 1.00 30.40 130 ILE A O 1
ATOM 1284 N N . THR A 1 103 ? 52.601 17.123 59.976 1.00 29.94 131 THR A N 1
ATOM 1285 C CA . THR A 1 103 ? 51.813 16.361 59.013 1.00 33.58 131 THR A CA 1
ATOM 1286 C C . THR A 1 103 ? 52.619 15.889 57.813 1.00 37.18 131 THR A C 1
ATOM 1287 O O . THR A 1 103 ? 52.144 15.025 57.062 1.00 34.92 131 THR A O 1
ATOM 1298 N N . GLY A 1 104 ? 53.809 16.429 57.602 1.00 34.46 132 GLY A N 1
ATOM 1299 C CA . GLY A 1 104 ? 54.600 16.007 56.468 1.00 35.49 132 GLY A CA 1
ATOM 1300 C C . GLY A 1 104 ? 55.760 16.954 56.272 1.00 34.55 132 GLY A C 1
ATOM 1301 O O . GLY A 1 104 ? 56.078 17.769 57.140 1.00 35.08 132 GLY A O 1
ATOM 1305 N N . GLY A 1 105 ? 56.393 16.807 55.119 1.00 34.52 133 GLY A N 1
ATOM 1306 C CA . GLY A 1 105 ? 57.514 17.646 54.771 1.00 36.24 133 GLY A CA 1
ATOM 1307 C C . GLY A 1 105 ? 58.032 17.279 53.400 1.00 39.44 133 GLY A C 1
ATOM 1308 O O . GLY A 1 105 ? 57.404 16.519 52.655 1.00 39.43 133 GLY A O 1
ATOM 1312 N N . THR A 1 106 ? 59.191 17.840 53.072 1.00 43.35 134 THR A N 1
ATOM 1313 C CA . THR A 1 106 ? 59.848 17.586 51.801 1.00 44.18 134 THR A CA 1
ATOM 1314 C C . THR A 1 106 ? 61.299 17.223 52.056 1.00 44.60 134 THR A C 1
ATOM 1315 O O . THR A 1 106 ? 61.838 17.443 53.144 1.00 43.03 134 THR A O 1
ATOM 1326 N N . GLY A 1 107 ? 61.929 16.683 51.025 1.00 47.34 135 GLY A N 1
ATOM 1327 C CA . GLY A 1 107 ? 63.348 16.388 51.107 1.00 49.61 135 GLY A CA 1
ATOM 1328 C C . GLY A 1 107 ? 63.614 15.401 52.220 1.00 49.65 135 GLY A C 1
ATOM 1329 O O . GLY A 1 107 ? 62.984 14.341 52.307 1.00 45.77 135 GLY A O 1
ATOM 1333 N N . GLU A 1 108 ? 64.541 15.775 53.103 1.00 53.41 136 GLU A N 1
ATOM 1334 C CA . GLU A 1 108 ? 64.892 14.923 54.230 1.00 58.84 136 GLU A CA 1
ATOM 1335 C C . GLU A 1 108 ? 63.689 14.620 55.109 1.00 50.59 136 GLU A C 1
ATOM 1336 O O . GLU A 1 108 ? 63.668 13.589 55.787 1.00 49.08 136 GLU A O 1
ATOM 1348 N N . TYR A 1 109 ? 62.682 15.492 55.116 1.00 44.45 137 TYR A N 1
ATOM 1349 C CA . TYR A 1 109 ? 61.518 15.324 55.976 1.00 41.60 137 TYR A CA 1
ATOM 1350 C C . TYR A 1 109 ? 60.306 14.807 55.221 1.00 41.63 137 TYR A C 1
ATOM 1351 O O . TYR A 1 109 ? 59.191 14.853 55.752 1.00 43.29 137 TYR A O 1
ATOM 1369 N N . ALA A 1 110 ? 60.494 14.297 54.008 1.00 43.09 138 ALA A N 1
ATOM 1370 C CA . ALA A 1 110 ? 59.384 13.667 53.308 1.00 44.11 138 ALA A CA 1
ATOM 1371 C C . ALA A 1 110 ? 58.794 12.561 54.175 1.00 48.30 138 ALA A C 1
ATOM 1372 O O . ALA A 1 110 ? 59.513 11.849 54.885 1.00 50.84 138 ALA A O 1
ATOM 1379 N N . ASN A 1 111 ? 57.469 12.442 54.143 1.00 51.30 139 ASN A N 1
ATOM 1380 C CA . ASN A 1 111 ? 56.765 11.425 54.919 1.00 55.16 139 ASN A CA 1
ATOM 1381 C C . ASN A 1 111 ? 57.042 11.548 56.420 1.00 57.68 139 ASN A C 1
ATOM 1382 O O . ASN A 1 111 ? 56.934 10.567 57.162 1.00 59.65 139 ASN A O 1
ATOM 1386 N N . SER A 1 112 ? 57.390 12.741 56.899 1.00 57.59 140 SER A N 1
ATOM 1387 C CA . SER A 1 112 ? 57.595 12.925 58.333 1.00 56.58 140 SER A CA 1
ATOM 1388 C C . SER A 1 112 ? 56.263 13.036 59.053 1.00 47.08 140 SER A C 1
ATOM 1389 O O . SER A 1 112 ? 55.270 13.517 58.505 1.00 43.02 140 SER A O 1
ATOM 1397 N N 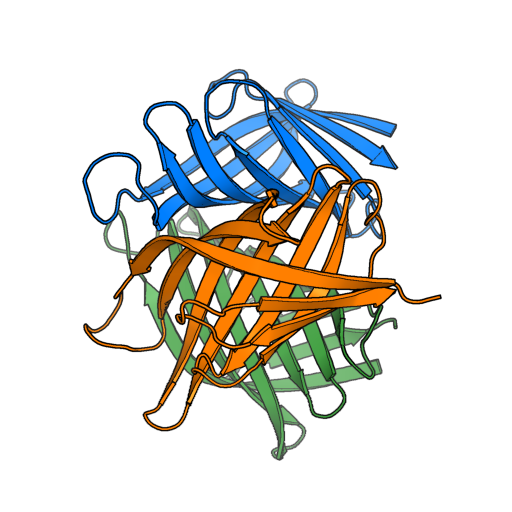. LYS A 1 113 ? 56.246 12.556 60.291 1.00 44.48 141 LYS A N 1
ATOM 1398 C CA . LYS A 1 113 ? 55.149 12.793 61.208 1.00 42.09 141 LYS A CA 1
ATOM 1399 C C . LYS A 1 113 ? 55.747 13.175 62.553 1.00 39.75 141 LYS A C 1
ATOM 1400 O O . LYS A 1 113 ? 56.961 13.119 62.757 1.00 42.96 141 LYS A O 1
ATOM 1419 N N . GLY A 1 114 ? 54.896 13.593 63.473 1.00 35.39 142 GLY A N 1
ATOM 1420 C CA . GLY A 1 114 ? 55.370 13.871 64.810 1.00 34.72 142 GLY A CA 1
ATOM 1421 C C . GLY A 1 114 ? 54.726 15.097 65.423 1.00 29.43 142 GLY A C 1
ATOM 1422 O O . GLY A 1 114 ? 53.585 15.451 65.108 1.00 31.58 142 GLY A O 1
ATOM 1426 N N . GLU A 1 115 ? 55.464 15.762 66.300 1.00 29.56 143 GLU A N 1
ATOM 1427 C CA . GLU A 1 115 ? 54.910 16.844 67.088 1.00 29.17 143 GLU A CA 1
ATOM 1428 C C . GLU A 1 115 ? 55.923 17.973 67.175 1.00 30.20 143 GLU A C 1
ATOM 1429 O O . GLU A 1 115 ? 57.139 17.760 67.123 1.00 32.12 143 GLU A O 1
ATOM 1433 N N . LEU A 1 116 ? 55.399 19.185 67.296 1.00 28.89 144 LEU A N 1
ATOM 1434 C CA . LEU A 1 116 ? 56.209 20.391 67.386 1.00 29.52 144 LEU A CA 1
ATOM 1435 C C . LEU A 1 116 ? 55.636 21.238 68.509 1.00 28.16 144 LEU A C 1
ATOM 1436 O O . LEU A 1 116 ? 54.486 21.681 68.434 1.00 29.74 144 LEU A O 1
ATOM 1452 N N . THR A 1 117 ? 56.420 21.460 69.546 1.00 28.97 145 THR A N 1
ATOM 1453 C CA . THR A 1 117 ? 55.957 22.233 70.685 1.00 32.27 145 THR A CA 1
ATOM 1454 C C . THR A 1 117 ? 56.540 23.630 70.592 1.00 31.61 145 THR A C 1
ATOM 1455 O O . THR A 1 117 ? 57.751 23.792 70.401 1.00 31.55 145 THR A O 1
ATOM 1466 N N . VAL A 1 118 ? 55.658 24.625 70.645 1.00 31.71 146 VAL A N 1
ATOM 1467 C CA . VAL A 1 118 ? 56.024 26.036 70.579 1.00 31.94 146 VAL A CA 1
ATOM 1468 C C . VAL A 1 118 ? 55.984 26.562 71.998 1.00 32.12 146 VAL A C 1
ATOM 1469 O O . VAL A 1 118 ? 54.942 26.469 72.661 1.00 31.62 146 VAL A O 1
ATOM 1482 N N . SER A 1 119 ? 57.107 27.107 72.459 1.00 32.02 147 SER A N 1
ATOM 1483 C CA . SER A 1 119 ? 57.223 27.711 73.778 1.00 33.58 147 SER A CA 1
ATOM 1484 C C . SER A 1 119 ? 57.689 29.149 73.620 1.00 34.96 147 SER A C 1
ATOM 1485 O O . SER A 1 119 ? 58.484 29.459 72.723 1.00 35.69 147 SER A O 1
ATOM 1493 N N . GLY A 1 120 ? 57.183 30.022 74.487 1.00 33.91 148 GLY A N 1
ATOM 1494 C CA . GLY A 1 120 ? 57.563 31.425 74.448 1.00 36.39 148 GLY A CA 1
ATOM 1495 C C . GLY A 1 120 ? 57.116 32.121 73.181 1.00 35.42 148 GLY A C 1
ATOM 1496 O O . GLY A 1 120 ? 57.821 33.007 72.688 1.00 35.60 148 GLY A O 1
ATOM 1500 N N . VAL A 1 121 ? 55.950 31.741 72.648 1.00 34.33 149 VAL A N 1
ATOM 1501 C CA . VAL A 1 121 ? 55.488 32.264 71.364 1.00 35.13 149 VAL A CA 1
ATOM 1502 C C . VAL A 1 121 ? 55.425 33.785 71.388 1.00 36.79 149 VAL A C 1
ATOM 1503 O O . VAL A 1 121 ? 54.921 34.401 72.337 1.00 34.57 149 VAL A O 1
ATOM 1516 N N . ALA A 1 122 ? 55.945 34.392 70.323 1.00 37.44 150 ALA A N 1
ATOM 1517 C CA . ALA A 1 122 ? 55.965 35.844 70.133 1.00 42.20 150 ALA A CA 1
ATOM 1518 C C . ALA A 1 122 ? 56.749 36.563 71.224 1.00 45.67 150 ALA A C 1
ATOM 1519 O O . ALA A 1 122 ? 56.511 37.746 71.477 1.00 49.75 150 ALA A O 1
ATOM 1526 N N . THR A 1 123 ? 57.738 35.891 71.824 1.00 43.40 151 THR A N 1
ATOM 1527 C CA . THR A 1 123 ? 58.654 36.572 72.729 1.00 42.46 151 THR A CA 1
ATOM 1528 C C . THR A 1 123 ? 60.063 36.336 72.207 1.00 42.36 151 THR A C 1
ATOM 1529 O O . THR A 1 123 ? 60.273 35.465 71.351 1.00 43.81 151 THR A O 1
ATOM 1540 N N . PRO A 1 124 ? 61.050 37.092 72.685 1.00 43.78 152 PRO A N 1
ATOM 1541 C CA . PRO A 1 124 ? 62.432 36.875 72.234 1.00 44.76 152 PRO A CA 1
ATOM 1542 C C . PRO A 1 124 ? 62.991 35.500 72.541 1.00 46.48 152 PRO A C 1
ATOM 1543 O O . PRO A 1 124 ? 64.048 35.165 71.998 1.00 48.99 152 PRO A O 1
ATOM 1554 N N . ASP A 1 125 ? 62.338 34.697 73.381 1.00 44.93 153 ASP A N 1
ATOM 1555 C CA . ASP A 1 125 ? 62.857 33.387 73.754 1.00 46.85 153 ASP A CA 1
ATOM 1556 C C . ASP A 1 125 ? 62.052 32.255 73.122 1.00 44.20 153 ASP A C 1
ATOM 1557 O O . ASP A 1 125 ? 62.083 31.123 73.608 1.00 44.67 153 ASP A O 1
ATOM 1561 N N . GLU A 1 126 ? 61.369 32.536 72.020 1.00 44.47 154 GLU A N 1
ATOM 1562 C CA . GLU A 1 126 ? 60.531 31.538 71.381 1.00 42.18 154 GLU A CA 1
ATOM 1563 C C . GLU A 1 126 ? 61.396 30.392 70.874 1.00 38.16 154 GLU A C 1
ATOM 1564 O O . GLU A 1 126 ? 62.492 30.598 70.350 1.00 37.41 154 GLU A O 1
ATOM 1576 N N . LYS A 1 127 ? 60.903 29.177 71.051 1.00 36.73 155 LYS A N 1
ATOM 1577 C CA . LYS A 1 127 ? 61.600 27.994 70.570 1.00 36.68 155 LYS A CA 1
ATOM 1578 C C . LYS A 1 127 ? 60.584 27.007 70.026 1.00 35.73 155 LYS A C 1
ATOM 1579 O O . LYS A 1 127 ? 59.446 26.950 70.499 1.00 34.71 155 LYS A O 1
ATOM 1583 N N . TYR A 1 128 ? 61.014 26.217 69.039 1.00 33.85 156 TYR A N 1
ATOM 1584 C CA . TYR A 1 128 ? 60.272 25.059 68.574 1.00 31.34 156 TYR A CA 1
ATOM 1585 C C . TYR A 1 128 ? 61.046 23.822 69.004 1.00 33.11 156 TYR A C 1
ATOM 1586 O O . TYR A 1 128 ? 62.254 23.733 68.766 1.00 35.22 156 TYR A O 1
ATOM 1604 N N . GLU A 1 129 ? 60.352 22.873 69.615 1.00 32.63 157 GLU A N 1
ATOM 1605 C CA . GLU A 1 129 ? 60.919 21.571 69.947 1.00 34.58 157 GLU A CA 1
ATOM 1606 C C . GLU A 1 129 ? 60.198 20.531 69.105 1.00 35.90 157 GLU A C 1
ATOM 1607 O O . GLU A 1 129 ? 59.008 20.273 69.313 1.00 36.62 157 GLU A O 1
ATOM 1611 N N . LEU A 1 130 ? 60.924 19.921 68.175 1.00 36.13 158 LEU A N 1
ATOM 1612 C CA . LEU A 1 130 ? 60.355 18.969 67.235 1.00 38.23 158 LEU A CA 1
ATOM 1613 C C . LEU A 1 130 ? 60.706 17.551 67.648 1.00 37.29 158 LEU A C 1
ATOM 1614 O O . LEU A 1 130 ? 61.840 17.270 68.043 1.00 38.01 158 LEU A O 1
ATOM 1630 N N . LYS A 1 131 ? 59.726 16.662 67.541 1.00 35.74 159 LYS A N 1
ATOM 1631 C CA . LYS A 1 131 ? 59.939 15.221 67.645 1.00 39.12 159 LYS A CA 1
ATOM 1632 C C . LYS A 1 131 ? 59.384 14.610 66.368 1.00 41.43 159 LYS A C 1
ATOM 1633 O O . LYS A 1 131 ? 58.165 14.594 66.168 1.00 40.87 159 LYS A O 1
ATOM 1637 N N . LEU A 1 132 ? 60.267 14.127 65.501 1.00 48.10 160 LEU A N 1
ATOM 1638 C CA . LEU A 1 132 ? 59.870 13.620 64.197 1.00 55.71 160 LEU A CA 1
ATOM 1639 C C . LEU A 1 132 ? 60.024 12.109 64.202 1.00 62.04 160 LEU A C 1
ATOM 1640 O O . LEU A 1 132 ? 61.037 11.587 64.670 1.00 62.97 160 LEU A O 1
ATOM 1656 N N . THR A 1 133 ? 59.030 11.414 63.663 1.00 67.70 161 THR A N 1
ATOM 1657 C CA . THR A 1 133 ? 59.026 9.955 63.670 1.00 74.40 161 THR A CA 1
ATOM 1658 C C . THR A 1 133 ? 59.149 9.417 62.247 1.00 74.61 161 THR A C 1
ATOM 1659 O O . THR A 1 133 ? 59.210 10.186 61.288 1.00 73.43 161 THR A O 1
ATOM 1670 N N . GLU B 1 11 ? 40.572 -2.647 57.531 1.00 48.18 39 GLU B N 1
ATOM 1671 C CA . GLU B 1 11 ? 39.124 -2.495 57.461 1.00 45.73 39 GLU B CA 1
ATOM 1672 C C . GLU B 1 11 ? 38.729 -1.043 57.765 1.00 42.26 39 GLU B C 1
ATOM 1673 O O . GLU B 1 11 ? 39.155 -0.486 58.772 1.00 41.52 39 GLU B O 1
ATOM 1676 N N . PRO B 1 12 ? 37.923 -0.422 56.905 1.00 40.87 40 PRO B N 1
ATOM 1677 C CA . PRO B 1 12 ? 37.570 0.985 57.133 1.00 37.02 40 PRO B CA 1
ATOM 1678 C C . PRO B 1 12 ? 36.664 1.174 58.345 1.00 30.66 40 PRO B C 1
ATOM 1679 O O . PRO B 1 12 ? 35.796 0.351 58.641 1.00 30.52 40 PRO B O 1
ATOM 1690 N N . VAL B 1 13 ? 36.860 2.302 59.026 1.00 26.95 41 VAL B N 1
ATOM 1691 C CA . VAL B 1 13 ? 36.110 2.664 60.227 1.00 26.95 41 VAL B CA 1
ATOM 1692 C C . VAL B 1 13 ? 35.172 3.812 59.891 1.00 25.24 41 VAL B C 1
ATOM 1693 O O . VAL B 1 13 ? 35.591 4.793 59.265 1.00 28.89 41 VAL B O 1
ATOM 1706 N N . THR B 1 14 ? 33.912 3.707 60.316 1.00 24.07 42 THR B N 1
ATOM 1707 C CA . THR B 1 14 ? 32.986 4.814 60.126 1.00 24.92 42 THR B CA 1
ATOM 1708 C C . THR B 1 14 ? 32.657 5.450 61.471 1.00 24.81 42 THR B C 1
ATOM 1709 O O . THR B 1 14 ? 32.824 4.854 62.530 1.00 24.02 42 THR B O 1
ATOM 1720 N N . MET B 1 15 ? 32.188 6.690 61.411 1.00 24.23 43 MET B N 1
ATOM 1721 C CA . MET B 1 15 ? 31.821 7.445 62.595 1.00 25.18 43 MET B CA 1
ATOM 1722 C C . MET B 1 15 ? 30.757 8.447 62.170 1.00 24.84 43 MET B C 1
ATOM 1723 O O . MET B 1 15 ? 30.853 9.010 61.074 1.00 23.45 43 MET B O 1
ATOM 1737 N N . THR B 1 16 ? 29.721 8.612 62.999 1.00 23.29 44 THR B N 1
ATOM 1738 C CA . THR B 1 16 ? 28.636 9.565 62.766 1.00 23.98 44 THR B CA 1
ATOM 1739 C C . THR B 1 16 ? 28.653 10.596 63.887 1.00 22.87 44 THR B C 1
ATOM 1740 O O . THR B 1 16 ? 28.337 10.265 65.032 1.00 24.01 44 THR B O 1
ATOM 1751 N N . LEU B 1 17 ? 28.973 11.841 63.563 1.00 21.26 45 LEU B N 1
ATOM 1752 C CA . LEU B 1 17 ? 29.084 12.902 64.558 1.00 21.48 45 LEU B CA 1
ATOM 1753 C C . LEU B 1 17 ? 27.994 13.946 64.370 1.00 23.62 45 LEU B C 1
ATOM 1754 O O . LEU B 1 17 ? 27.781 14.442 63.259 1.00 23.55 45 LEU B O 1
ATOM 1770 N N . ASP B 1 18 ? 27.316 14.285 65.467 1.00 23.21 46 ASP B N 1
ATOM 1771 C CA . ASP B 1 18 ? 26.386 15.400 65.481 1.00 23.52 46 ASP B CA 1
ATOM 1772 C C . ASP B 1 18 ? 27.158 16.688 65.728 1.00 25.59 46 ASP B C 1
ATOM 1773 O O . ASP B 1 18 ? 28.059 16.742 66.575 1.00 23.57 46 ASP B O 1
ATOM 1782 N N . VAL B 1 19 ? 26.826 17.713 64.950 1.00 24.60 47 VAL B N 1
ATOM 1783 C CA . VAL B 1 19 ? 27.615 18.934 64.872 1.00 24.03 47 VAL B CA 1
ATOM 1784 C C . VAL B 1 19 ? 26.731 20.108 65.271 1.00 26.39 47 VAL B C 1
ATOM 1785 O O . VAL B 1 19 ? 25.629 20.276 64.734 1.00 26.68 47 VAL B O 1
ATOM 1798 N N . LYS B 1 20 ? 27.180 20.871 66.258 1.00 25.05 48 LYS B N 1
ATOM 1799 C CA . LYS B 1 20 ? 26.504 22.093 66.678 1.00 26.32 48 LYS B CA 1
ATOM 1800 C C . LYS B 1 20 ? 27.451 23.265 66.457 1.00 25.67 48 LYS B C 1
ATOM 1801 O O . LYS B 1 20 ? 28.531 23.296 67.048 1.00 24.16 48 LYS B O 1
ATOM 1805 N N . ASN B 1 21 ? 27.071 24.217 65.594 1.00 28.05 49 ASN B N 1
ATOM 1806 C CA . ASN B 1 21 ? 27.909 25.396 65.413 1.00 29.52 49 ASN B CA 1
ATOM 1807 C C . ASN B 1 21 ? 28.100 26.093 66.753 1.00 25.41 49 ASN B C 1
ATOM 1808 O O . ASN B 1 21 ? 27.132 26.360 67.468 1.00 25.09 49 ASN B O 1
ATOM 1819 N N . ASP B 1 22 ? 29.351 26.440 67.065 1.00 25.13 50 ASP B N 1
ATOM 1820 C CA . ASP B 1 22 ? 29.694 27.055 68.345 1.00 24.26 50 ASP B CA 1
ATOM 1821 C C . ASP B 1 22 ? 29.914 28.556 68.149 1.00 24.18 50 ASP B C 1
ATOM 1822 O O . ASP B 1 22 ? 29.094 29.360 68.590 1.00 26.64 50 ASP B O 1
ATOM 1831 N N . GLN B 1 23 ? 31.005 28.941 67.500 1.00 21.91 51 GLN B N 1
ATOM 1832 C CA . GLN B 1 23 ? 31.240 30.338 67.140 1.00 21.73 51 GLN B CA 1
ATOM 1833 C C . GLN B 1 23 ? 31.576 30.404 65.656 1.00 21.70 51 GLN B C 1
ATOM 1834 O O . GLN B 1 23 ? 32.248 29.529 65.120 1.00 22.09 51 GLN B O 1
ATOM 1848 N N . VAL B 1 24 ? 31.131 31.470 65.001 1.00 23.05 52 VAL B N 1
ATOM 1849 C CA . VAL B 1 24 ? 31.330 31.612 63.566 1.00 21.55 52 VAL B CA 1
ATOM 1850 C C . VAL B 1 24 ? 31.548 33.075 63.240 1.00 20.75 52 VAL B C 1
ATOM 1851 O O . VAL B 1 24 ? 30.905 33.952 63.822 1.00 21.86 52 VAL B O 1
ATOM 1864 N N . ALA B 1 25 ? 32.481 33.331 62.327 1.00 21.90 53 ALA B N 1
ATOM 1865 C CA . ALA B 1 25 ? 32.646 34.641 61.712 1.00 22.34 53 ALA B CA 1
ATOM 1866 C C . ALA B 1 25 ? 32.553 34.495 60.202 1.00 20.72 53 ALA B C 1
ATOM 1867 O O . ALA B 1 25 ? 33.291 33.702 59.611 1.00 21.36 53 ALA B O 1
ATOM 1874 N N . LYS B 1 26 ? 31.676 35.265 59.582 1.00 20.17 54 LYS B N 1
ATOM 1875 C CA . LYS B 1 26 ? 31.609 35.337 58.125 1.00 24.05 54 LYS B CA 1
ATOM 1876 C C . LYS B 1 26 ? 32.249 36.655 57.713 1.00 23.16 54 LYS B C 1
ATOM 1877 O O . LYS B 1 26 ? 31.683 37.720 57.947 1.00 22.75 54 LYS B O 1
ATOM 1896 N N . HIS B 1 27 ? 33.460 36.583 57.169 1.00 20.09 55 HIS B N 1
ATOM 1897 C CA . HIS B 1 27 ? 34.149 37.787 56.727 1.00 19.52 55 HIS B CA 1
ATOM 1898 C C . HIS B 1 27 ? 33.659 38.148 55.328 1.00 21.14 55 HIS B C 1
ATOM 1899 O O . HIS B 1 27 ? 33.897 37.412 54.364 1.00 22.79 55 HIS B O 1
ATOM 1913 N N . ASP B 1 28 ? 33.008 39.299 55.212 1.00 19.92 56 ASP B N 1
ATOM 1914 C CA . ASP B 1 28 ? 32.561 39.813 53.924 1.00 21.11 56 ASP B CA 1
ATOM 1915 C C . ASP B 1 28 ? 33.625 40.798 53.483 1.00 22.18 56 ASP B C 1
ATOM 1916 O O . ASP B 1 28 ? 33.529 42.000 53.700 1.00 24.41 56 ASP B O 1
ATOM 1925 N N . PHE B 1 29 ? 34.695 40.241 52.930 1.00 22.08 57 PHE B N 1
ATOM 1926 C CA . PHE B 1 29 ? 35.803 41.027 52.440 1.00 22.71 57 PHE B CA 1
ATOM 1927 C C . PHE B 1 29 ? 35.490 41.516 51.031 1.00 22.20 57 PHE B C 1
ATOM 1928 O O . PHE B 1 29 ? 34.405 41.286 50.494 1.00 21.33 57 PHE B O 1
ATOM 1945 N N . GLY B 1 30 ? 36.455 42.202 50.433 1.00 23.20 58 GLY B N 1
ATOM 1946 C CA . GLY B 1 30 ? 36.335 42.597 49.040 1.00 23.40 58 GLY B CA 1
ATOM 1947 C C . GLY B 1 30 ? 35.092 43.433 48.809 1.00 24.42 58 GLY B C 1
ATOM 1948 O O . GLY B 1 30 ? 34.735 44.298 49.614 1.00 23.76 58 GLY B O 1
ATOM 1952 N N . LYS B 1 31 ? 34.393 43.150 47.725 1.00 27.03 59 LYS B N 1
ATOM 1953 C CA . LYS B 1 31 ? 33.150 43.866 47.475 1.00 28.54 59 LYS B CA 1
ATOM 1954 C C . LYS B 1 31 ? 32.118 43.374 48.477 1.00 28.28 59 LYS B C 1
ATOM 1955 O O . LYS B 1 31 ? 32.016 42.159 48.697 1.00 26.45 59 LYS B O 1
ATOM 1959 N N . PRO B 1 32 ? 31.353 44.263 49.115 1.00 29.78 60 PRO B N 1
ATOM 1960 C CA . PRO B 1 32 ? 30.291 43.779 50.001 1.00 30.57 60 PRO B CA 1
ATOM 1961 C C . PRO B 1 32 ? 29.374 42.850 49.230 1.00 30.98 60 PRO B C 1
ATOM 1962 O O . PRO B 1 32 ? 29.102 43.061 48.049 1.00 30.94 60 PRO B O 1
ATOM 1973 N N . GLY B 1 33 ? 28.876 41.833 49.927 1.00 27.56 61 GLY B N 1
ATOM 1974 C CA . GLY B 1 33 ? 28.180 40.728 49.314 1.00 27.79 61 GLY B CA 1
ATOM 1975 C C . GLY B 1 33 ? 29.120 39.581 48.979 1.00 27.14 61 GLY B C 1
ATOM 1976 O O . GLY B 1 33 ? 30.352 39.696 48.997 1.00 24.29 61 GLY B O 1
ATOM 1980 N N . MET B 1 34 ? 28.519 38.444 48.668 1.00 32.05 62 MET B N 1
ATOM 1981 C CA . MET B 1 34 ? 29.305 37.234 48.481 1.00 36.13 62 MET B CA 1
ATOM 1982 C C . MET B 1 34 ? 30.130 37.369 47.204 1.00 32.97 62 MET B C 1
ATOM 1983 O O . MET B 1 34 ? 29.575 37.572 46.116 1.00 33.59 62 MET B O 1
ATOM 1997 N N . ASP B 1 35 ? 31.450 37.259 47.328 1.00 28.85 63 ASP B N 1
ATOM 1998 C CA . ASP B 1 35 ? 32.315 37.302 46.152 1.00 27.12 63 ASP B CA 1
ATOM 1999 C C . ASP B 1 35 ? 33.614 36.591 46.501 1.00 26.44 63 ASP B C 1
ATOM 2000 O O . ASP B 1 35 ? 33.862 36.241 47.662 1.00 27.81 63 ASP B O 1
ATOM 2009 N N . VAL B 1 36 ? 34.431 36.362 45.472 1.00 25.68 64 VAL B N 1
ATOM 2010 C CA . VAL B 1 36 ? 35.733 35.747 45.678 1.00 24.79 64 VAL B CA 1
ATOM 2011 C C . VAL B 1 36 ? 36.452 36.485 46.789 1.00 23.96 64 VAL B C 1
ATOM 2012 O O . VAL B 1 36 ? 36.427 37.722 46.854 1.00 24.02 64 VAL B O 1
ATOM 2025 N N . GLY B 1 37 ? 37.039 35.713 47.714 1.00 23.46 65 GLY B N 1
ATOM 2026 C CA . GLY B 1 37 ? 37.828 36.265 48.794 1.00 23.90 65 GLY B CA 1
ATOM 2027 C C . GLY B 1 37 ? 37.109 36.362 50.111 1.00 22.10 65 GLY B C 1
ATOM 2028 O O . GLY B 1 37 ? 37.742 36.682 51.124 1.00 22.85 65 GLY B O 1
ATOM 2032 N N . ASP B 1 38 ? 35.809 36.122 50.141 1.00 19.07 66 ASP B N 1
ATOM 2033 C CA . ASP B 1 38 ? 35.155 36.088 51.422 1.00 19.38 66 ASP B CA 1
ATOM 2034 C C . ASP B 1 38 ? 35.611 34.842 52.161 1.00 23.57 66 ASP B C 1
ATOM 2035 O O . ASP B 1 38 ? 36.190 33.915 51.578 1.00 24.06 66 ASP B O 1
ATOM 2044 N N . MET B 1 39 ? 35.355 34.823 53.461 1.00 25.29 67 MET B N 1
ATOM 2045 C CA . MET B 1 39 ? 35.901 33.752 54.279 1.00 27.05 67 MET B CA 1
ATOM 2046 C C . MET B 1 39 ? 35.046 33.526 55.505 1.00 24.91 67 MET B C 1
ATOM 2047 O O . MET B 1 39 ? 34.542 34.479 56.107 1.00 26.48 67 MET B O 1
ATOM 2061 N N . ASP B 1 40 ? 34.892 32.260 55.871 1.00 21.30 68 ASP B N 1
ATOM 2062 C CA . ASP B 1 40 ? 34.232 31.876 57.107 1.00 21.22 68 ASP B CA 1
ATOM 2063 C C . ASP B 1 40 ? 35.241 31.188 57.999 1.00 22.55 68 ASP B C 1
ATOM 2064 O O . ASP B 1 40 ? 35.987 30.318 57.542 1.00 22.24 68 ASP B O 1
ATOM 2073 N N . ILE B 1 41 ? 35.238 31.557 59.277 1.00 21.92 69 ILE B N 1
ATOM 2074 C CA . ILE B 1 41 ? 36.058 30.907 60.289 1.00 22.97 69 ILE B CA 1
ATOM 2075 C C . ILE B 1 41 ? 35.103 30.427 61.376 1.00 22.00 69 ILE B C 1
ATOM 2076 O O . ILE B 1 41 ? 34.179 31.153 61.751 1.00 20.98 69 ILE B O 1
ATOM 2092 N N . PHE B 1 42 ? 35.256 29.180 61.815 1.00 22.05 70 PHE B N 1
ATOM 2093 C CA . PHE B 1 42 ? 34.205 28.608 62.651 1.00 21.50 70 PHE B CA 1
ATOM 2094 C C . PHE B 1 42 ? 34.744 27.540 63.594 1.00 20.07 70 PHE B C 1
ATOM 2095 O O . PHE B 1 42 ? 35.829 26.988 63.403 1.00 19.98 70 PHE B O 1
ATOM 2112 N N . SER B 1 43 ? 33.932 27.240 64.608 1.00 20.63 71 SER B N 1
ATOM 2113 C CA . SER B 1 43 ? 34.165 26.151 65.538 1.00 22.80 71 SER B CA 1
ATOM 2114 C C . SER B 1 43 ? 32.829 25.481 65.791 1.00 24.48 71 SER B C 1
ATOM 2115 O O . SER B 1 43 ? 31.773 26.113 65.673 1.00 24.70 71 SER B O 1
ATOM 2123 N N . ASP B 1 44 ? 32.887 24.201 66.145 1.00 26.95 72 ASP B N 1
ATOM 2124 C CA . ASP B 1 44 ? 31.700 23.397 66.391 1.00 27.30 72 ASP B CA 1
ATOM 2125 C C . ASP B 1 44 ? 31.911 22.542 67.630 1.00 24.74 72 ASP B C 1
ATOM 2126 O O . ASP B 1 44 ? 33.041 22.238 68.018 1.00 25.43 72 ASP B O 1
ATOM 2135 N N . ILE B 1 45 ? 30.793 22.161 68.242 1.00 23.78 73 ILE B N 1
ATOM 2136 C CA . ILE B 1 45 ? 30.746 21.151 69.297 1.00 23.68 73 ILE B CA 1
ATOM 2137 C C . ILE B 1 45 ? 30.302 19.838 68.666 1.00 22.14 73 ILE B C 1
ATOM 2138 O O . ILE B 1 45 ? 29.308 19.799 67.931 1.00 23.34 73 ILE B O 1
ATOM 2154 N N . LEU B 1 46 ? 31.029 18.762 68.939 1.00 21.12 74 LEU B N 1
ATOM 2155 C CA . LEU B 1 46 ? 30.705 17.457 68.369 1.00 22.39 74 LEU B CA 1
ATOM 2156 C C . LEU B 1 46 ? 30.132 16.559 69.446 1.00 24.39 74 LEU B C 1
ATOM 2157 O O . LEU B 1 46 ? 30.654 16.512 70.566 1.00 25.74 74 LEU B O 1
ATOM 2173 N N . SER B 1 47 ? 29.051 15.847 69.116 1.00 23.77 75 SER B N 1
ATOM 2174 C CA . SER B 1 47 ? 28.432 14.961 70.090 1.00 23.88 75 SER B CA 1
ATOM 2175 C C . SER B 1 47 ? 27.948 13.689 69.410 1.00 23.51 75 SER B C 1
ATOM 2176 O O . SER B 1 47 ? 27.705 13.651 68.199 1.00 23.16 75 SER B O 1
ATOM 2184 N N . VAL B 1 48 ? 27.842 12.637 70.213 1.00 23.22 76 VAL B 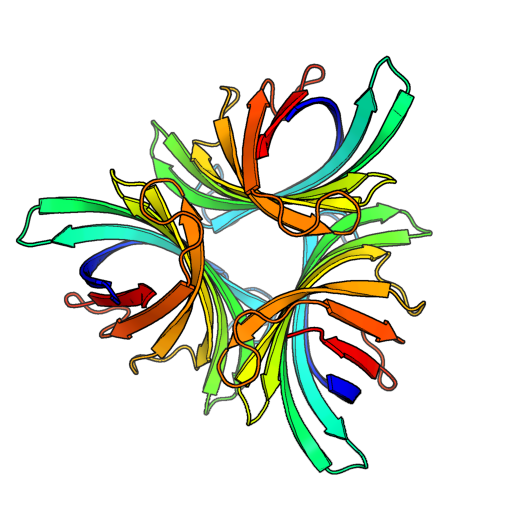N 1
ATOM 2185 C CA . VAL B 1 48 ? 27.240 11.377 69.796 1.00 24.14 76 VAL B CA 1
ATOM 2186 C C . VAL B 1 48 ? 26.334 10.895 70.918 1.00 26.86 76 VAL B C 1
ATOM 2187 O O . VAL B 1 48 ? 26.718 10.930 72.094 1.00 28.43 76 VAL B O 1
ATOM 2200 N N . ASP B 1 49 ? 25.121 10.486 70.564 1.00 25.18 77 ASP B N 1
ATOM 2201 C CA . ASP B 1 49 ? 24.190 9.910 71.520 1.00 25.44 77 ASP B CA 1
ATOM 2202 C C . ASP B 1 49 ? 23.978 10.874 72.689 1.00 27.92 77 ASP B C 1
ATOM 2203 O O . ASP B 1 49 ? 23.848 10.467 73.837 1.00 29.79 77 ASP B O 1
ATOM 2212 N N . GLY B 1 50 ? 23.970 12.170 72.387 1.00 27.67 78 GLY B N 1
ATOM 2213 C CA . GLY B 1 50 ? 23.681 13.194 73.374 1.00 30.62 78 GLY B CA 1
ATOM 2214 C C . GLY B 1 50 ? 24.832 13.592 74.278 1.00 34.42 78 GLY B C 1
ATOM 2215 O O . GLY B 1 50 ? 24.621 14.387 75.208 1.00 37.94 78 GLY B O 1
ATOM 2219 N N . LYS B 1 51 ? 26.024 13.053 74.073 1.00 35.53 79 LYS B N 1
ATOM 2220 C CA . LYS B 1 51 ? 27.196 13.391 74.872 1.00 36.76 79 LYS B CA 1
ATOM 2221 C C . LYS B 1 51 ? 28.247 14.061 73.996 1.00 31.70 79 LYS B C 1
ATOM 2222 O O . LYS B 1 51 ? 28.502 13.619 72.866 1.00 27.12 79 LYS B O 1
ATOM 2241 N N . GLN B 1 52 ? 28.839 15.146 74.499 1.00 28.31 80 GLN B N 1
ATOM 2242 C CA . GLN B 1 52 ? 29.919 15.784 73.766 1.00 27.84 80 GLN B CA 1
ATOM 2243 C C . GLN B 1 52 ? 31.088 14.818 73.653 1.00 27.52 80 GLN B C 1
ATOM 2244 O O . GLN B 1 52 ? 31.430 14.114 74.614 1.00 27.49 80 GLN B O 1
ATOM 2258 N N . VAL B 1 53 ? 31.634 14.714 72.448 1.00 25.10 81 VAL B N 1
ATOM 2259 C CA . VAL B 1 53 ? 32.808 13.887 72.195 1.00 23.29 81 VAL B CA 1
ATOM 2260 C C . VAL B 1 53 ? 34.001 14.690 71.714 1.00 23.41 81 VAL B C 1
ATOM 2261 O O . VAL B 1 53 ? 35.102 14.132 71.619 1.00 25.13 81 VAL B O 1
ATOM 2274 N N . GLY B 1 54 ? 33.832 15.973 71.425 1.00 23.51 82 GLY B N 1
ATOM 2275 C CA . GLY B 1 54 ? 34.948 16.780 70.975 1.00 25.28 82 GLY B CA 1
ATOM 2276 C C . GLY B 1 54 ? 34.463 18.086 70.367 1.00 23.48 82 GLY B C 1
ATOM 2277 O O . GLY B 1 54 ? 33.354 18.548 70.638 1.00 23.49 82 GLY B O 1
ATOM 2281 N N . TYR B 1 55 ? 35.335 18.672 69.566 1.00 21.91 83 TYR B N 1
ATOM 2282 C CA . TYR B 1 55 ? 35.066 19.977 68.978 1.00 22.87 83 TYR B CA 1
ATOM 2283 C C . TYR B 1 55 ? 35.886 20.084 67.708 1.00 23.68 83 TYR B C 1
ATOM 2284 O O . TYR B 1 55 ? 36.739 19.236 67.422 1.00 23.75 83 TYR B O 1
ATOM 2302 N N . ASP B 1 56 ? 35.628 21.138 66.937 1.00 21.42 84 ASP B N 1
ATOM 2303 C CA . ASP B 1 56 ? 36.414 21.329 65.738 1.00 22.84 84 ASP B CA 1
ATOM 2304 C C . ASP B 1 56 ? 36.606 22.818 65.498 1.00 24.89 84 ASP B C 1
ATOM 2305 O O . ASP B 1 56 ? 36.052 23.679 66.202 1.00 23.50 84 ASP B O 1
ATOM 2314 N N . GLY B 1 57 ? 37.484 23.079 64.549 1.00 19.96 85 GLY B N 1
ATOM 2315 C CA . GLY B 1 57 ? 37.777 24.426 64.108 1.00 19.59 85 GLY B CA 1
ATOM 2316 C C . GLY B 1 57 ? 38.196 24.381 62.661 1.00 22.10 85 GLY B C 1
ATOM 2317 O O . GLY B 1 57 ? 38.827 23.421 62.216 1.00 24.16 85 GLY B O 1
ATOM 2321 N N . GLY B 1 58 ? 37.830 25.419 61.917 1.00 20.72 86 GLY B N 1
ATOM 2322 C CA . GLY B 1 58 ? 38.116 25.398 60.501 1.00 20.34 86 GLY B CA 1
ATOM 2323 C C . GLY B 1 58 ? 37.943 26.757 59.868 1.00 22.05 86 GLY B C 1
ATOM 2324 O O . GLY B 1 58 ? 37.509 27.726 60.506 1.00 21.77 86 GLY B O 1
ATOM 2328 N N . ALA B 1 59 ? 38.274 26.789 58.579 1.00 20.01 87 ALA B N 1
ATOM 2329 C CA . ALA B 1 59 ? 38.208 28.002 57.784 1.00 21.12 87 ALA B CA 1
ATOM 2330 C C . ALA B 1 59 ? 37.812 27.622 56.370 1.00 25.32 87 ALA B C 1
ATOM 2331 O O . ALA B 1 59 ? 38.262 26.595 55.850 1.00 23.24 87 ALA B O 1
ATOM 2338 N N . CYS B 1 60 ? 36.933 28.429 55.782 1.00 23.77 88 CYS B N 1
ATOM 2339 C CA . CYS B 1 60 ? 36.518 28.283 54.393 1.00 23.12 88 CYS B CA 1
ATOM 2340 C C . CYS B 1 60 ? 36.820 29.575 53.659 1.00 23.69 88 CYS B C 1
ATOM 2341 O O . CYS B 1 60 ? 36.569 30.662 54.184 1.00 24.79 88 CYS B O 1
ATOM 2348 N N . PHE B 1 61 ? 37.390 29.437 52.466 1.00 22.14 89 PHE B N 1
ATOM 2349 C CA . PHE B 1 61 ? 37.732 30.555 51.591 1.00 23.20 89 PHE B CA 1
ATOM 2350 C C . PHE B 1 61 ? 36.914 30.438 50.316 1.00 24.42 89 PHE B C 1
ATOM 2351 O O . PHE B 1 61 ? 36.953 29.395 49.657 1.00 23.55 89 PHE B O 1
ATOM 2368 N N . PHE B 1 62 ? 36.189 31.502 49.968 1.00 22.87 90 PHE B N 1
ATOM 2369 C CA . PHE B 1 62 ? 35.385 31.532 48.749 1.00 26.27 90 PHE B CA 1
ATOM 2370 C C . PHE B 1 62 ? 36.316 31.803 47.566 1.00 25.49 90 PHE B C 1
ATOM 2371 O O . PHE B 1 62 ? 36.784 32.924 47.358 1.00 24.13 90 PHE B O 1
ATOM 2388 N N . THR B 1 63 ? 36.589 30.770 46.780 1.00 23.76 91 THR B N 1
ATOM 2389 C CA . THR B 1 63 ? 37.524 30.878 45.671 1.00 24.83 91 THR B CA 1
ATOM 2390 C C . THR B 1 63 ? 36.844 31.304 44.387 1.00 22.94 91 THR B C 1
ATOM 2391 O O . THR B 1 63 ? 37.499 3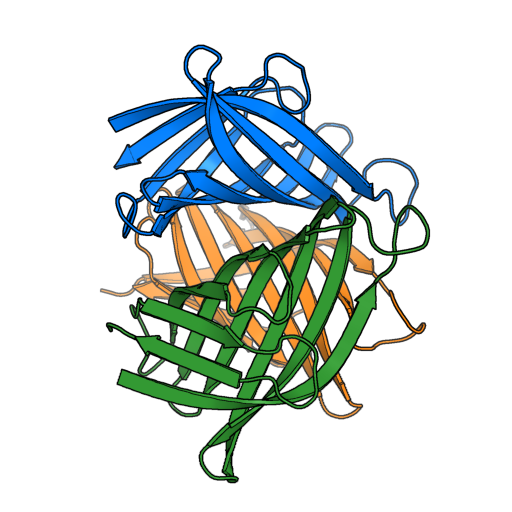1.840 43.496 1.00 23.27 91 THR B O 1
ATOM 2402 N N . ASN B 1 64 ? 35.543 31.085 44.274 1.00 25.99 92 ASN B N 1
ATOM 2403 C CA . ASN B 1 64 ? 34.828 31.406 43.051 1.00 29.00 92 ASN B CA 1
ATOM 2404 C C . ASN B 1 64 ? 33.362 31.545 43.420 1.00 30.84 92 ASN B C 1
ATOM 2405 O O . ASN B 1 64 ? 32.800 30.659 44.072 1.00 34.07 92 ASN B O 1
ATOM 2416 N N . VAL B 1 65 ? 32.768 32.674 43.061 1.00 30.56 93 VAL B N 1
ATOM 2417 C CA . VAL B 1 65 ? 31.369 32.939 43.359 1.00 33.48 93 VAL B CA 1
ATOM 2418 C C . VAL B 1 65 ? 30.685 33.351 42.066 1.00 36.88 93 VAL B C 1
ATOM 2419 O O . VAL B 1 65 ? 31.065 34.347 41.443 1.00 38.60 93 VAL B O 1
ATOM 2432 N N . THR B 1 66 ? 29.712 32.566 41.650 1.00 42.82 94 THR B N 1
ATOM 2433 C CA . THR B 1 66 ? 28.745 32.958 40.640 1.00 52.02 94 THR B CA 1
ATOM 2434 C C . THR B 1 66 ? 27.369 32.740 41.240 1.00 64.50 94 THR B C 1
ATOM 2435 O O . THR B 1 66 ? 27.235 32.053 42.257 1.00 66.30 94 THR B O 1
ATOM 2446 N N . PRO B 1 67 ? 26.324 33.320 40.650 1.00 76.20 95 PRO B N 1
ATOM 2447 C CA . PRO B 1 67 ? 24.987 33.111 41.223 1.00 84.35 95 PRO B CA 1
ATOM 2448 C C . PRO B 1 67 ? 24.611 31.645 41.278 1.00 90.30 95 PRO B C 1
ATOM 2449 O O . PRO B 1 67 ? 23.812 31.256 42.139 1.00 93.18 95 PRO B O 1
ATOM 2460 N N . ASP B 1 68 ? 25.188 30.813 40.403 1.00 91.24 96 ASP B N 1
ATOM 2461 C CA . ASP B 1 68 ? 24.842 29.398 40.378 1.00 91.38 96 ASP B CA 1
ATOM 2462 C C . ASP B 1 68 ? 25.628 28.581 41.402 1.00 87.67 96 ASP B C 1
ATOM 2463 O O . ASP B 1 68 ? 25.097 27.606 41.948 1.00 90.51 96 ASP B O 1
ATOM 2467 N N . ASN B 1 69 ? 26.877 28.955 41.694 1.00 78.95 97 ASN B N 1
ATOM 2468 C CA . ASN B 1 69 ? 27.714 28.090 42.516 1.00 69.44 97 ASN B CA 1
ATOM 2469 C C . ASN B 1 69 ? 28.797 28.880 43.243 1.00 64.51 97 ASN B C 1
ATOM 2470 O O . ASN B 1 69 ? 29.765 29.333 42.615 1.00 64.47 97 ASN B O 1
ATOM 2474 N N . PRO B 1 70 ? 28.697 29.035 44.560 1.00 60.87 98 PRO B N 1
ATOM 2475 C CA . PRO B 1 70 ? 29.835 29.560 45.320 1.00 57.01 98 PRO B CA 1
ATOM 2476 C C . PRO B 1 70 ? 30.753 28.438 45.778 1.00 52.19 98 PRO B C 1
ATOM 2477 O O . PRO B 1 70 ? 30.348 27.596 46.582 1.00 53.51 98 PRO B O 1
ATOM 2488 N N . MET B 1 71 ? 31.973 28.402 45.250 1.00 47.58 99 MET B N 1
ATOM 2489 C CA . MET B 1 71 ? 32.957 27.384 45.593 1.00 44.41 99 MET B CA 1
ATOM 2490 C C . MET B 1 71 ? 33.783 27.835 46.786 1.00 34.60 99 MET B C 1
ATOM 2491 O O . MET B 1 71 ? 34.223 28.989 46.845 1.00 30.35 99 MET B O 1
ATOM 2505 N N . THR B 1 72 ? 34.011 26.919 47.731 1.00 30.06 100 THR B N 1
ATOM 2506 C CA . THR B 1 72 ? 34.874 27.194 48.870 1.00 27.92 100 THR B CA 1
ATOM 2507 C C . THR B 1 72 ? 35.961 26.147 48.962 1.00 26.86 100 THR B C 1
ATOM 2508 O O . THR B 1 72 ? 35.721 24.948 48.741 1.00 27.80 100 THR B O 1
ATOM 2519 N N . TYR B 1 73 ? 37.145 26.627 49.314 1.00 26.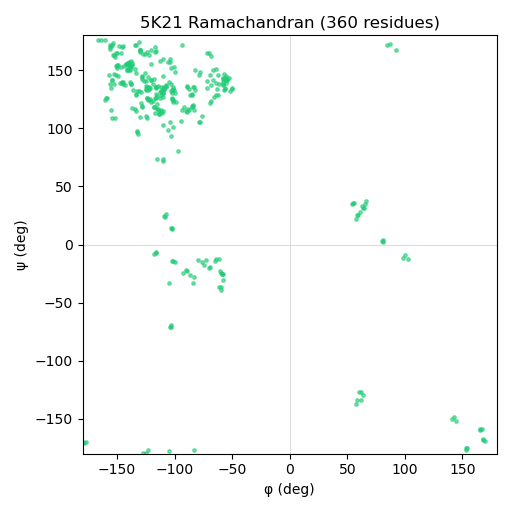62 101 TYR B N 1
ATOM 2520 C CA . TYR B 1 73 ? 38.219 25.803 49.830 1.00 25.72 101 TYR B CA 1
ATOM 2521 C C . TYR B 1 73 ? 38.098 25.803 51.349 1.00 22.65 101 TYR B C 1
ATOM 2522 O O . TYR B 1 73 ? 38.151 26.869 51.973 1.00 20.85 101 TYR B O 1
ATOM 2540 N N . CYS B 1 74 ? 37.876 24.625 51.936 1.00 23.90 102 CYS B N 1
ATOM 2541 C CA . CYS B 1 74 ? 37.683 24.501 53.377 1.00 24.05 102 CYS B CA 1
ATOM 2542 C C . CYS B 1 74 ? 38.732 23.585 53.984 1.00 24.09 102 CYS B C 1
ATOM 2543 O O . CYS B 1 74 ? 39.136 22.577 53.379 1.00 22.20 102 CYS B O 1
ATOM 2550 N N . GLU B 1 75 ? 39.175 23.973 55.171 1.00 23.82 103 GLU B N 1
ATOM 2551 C CA . GLU B 1 75 ? 40.072 23.197 56.012 1.00 26.86 103 GLU B CA 1
ATOM 2552 C C . GLU B 1 75 ? 39.411 23.019 57.369 1.00 26.47 103 GLU B C 1
ATOM 2553 O O . GLU B 1 75 ? 38.876 23.979 57.937 1.00 24.87 103 GLU B O 1
ATOM 2565 N N . LEU B 1 76 ? 39.483 21.797 57.896 1.00 22.94 104 LEU B N 1
ATOM 2566 C CA . LEU B 1 76 ? 38.803 21.437 59.125 1.00 23.13 104 LEU B CA 1
ATOM 2567 C C . LEU B 1 76 ? 39.727 20.587 59.977 1.00 22.63 104 LEU B C 1
ATOM 2568 O O . LEU B 1 76 ? 40.401 19.695 59.459 1.00 22.90 104 LEU B O 1
ATOM 2584 N N . THR B 1 77 ? 39.733 20.859 61.279 1.00 20.52 105 THR B N 1
ATOM 2585 C CA . THR B 1 77 ? 40.376 20.003 62.264 1.00 22.30 105 THR B CA 1
ATOM 2586 C C . THR B 1 77 ? 39.353 19.582 63.296 1.00 21.83 105 THR B C 1
ATOM 2587 O O . THR B 1 77 ? 38.721 20.426 63.939 1.00 21.29 105 THR B O 1
ATOM 2598 N N . ILE B 1 78 ? 39.236 18.275 63.475 1.00 22.06 106 ILE B N 1
ATOM 2599 C CA . ILE B 1 78 ? 38.381 17.661 64.479 1.00 19.49 106 ILE B CA 1
ATOM 2600 C C . ILE B 1 78 ? 39.259 17.208 65.625 1.00 22.71 106 ILE B C 1
ATOM 2601 O O . ILE B 1 78 ? 40.315 16.605 65.396 1.00 24.55 106 ILE B O 1
ATOM 2617 N N . HIS B 1 79 ? 38.858 17.543 66.851 1.00 22.48 107 HIS B N 1
ATOM 2618 C CA . HIS B 1 79 ? 39.541 17.091 68.055 1.00 23.76 107 HIS B CA 1
ATOM 2619 C C . HIS B 1 79 ? 38.637 16.128 68.810 1.00 23.69 107 HIS B C 1
ATOM 2620 O O . HIS B 1 79 ? 37.564 16.523 69.282 1.00 23.16 107 HIS B O 1
ATOM 2634 N N . LEU B 1 80 ? 39.067 14.872 68.916 1.00 23.35 108 LEU B N 1
ATOM 2635 C CA . LEU B 1 80 ? 38.436 13.871 69.763 1.00 23.41 108 LEU B CA 1
ATOM 2636 C C . LEU B 1 80 ? 39.427 13.453 70.843 1.00 28.55 108 LEU B C 1
ATOM 2637 O O . LEU B 1 80 ? 40.617 13.768 70.774 1.00 30.34 108 LEU B O 1
ATOM 2653 N N . ASP B 1 81 ? 38.933 12.757 71.870 1.00 33.04 109 ASP B N 1
ATOM 2654 C CA . ASP B 1 81 ? 39.839 12.284 72.918 1.00 36.43 109 ASP B CA 1
ATOM 2655 C C . ASP B 1 81 ? 40.900 11.369 72.329 1.00 37.20 109 ASP B C 1
ATOM 2656 O O . ASP B 1 81 ? 42.068 11.428 72.719 1.00 39.82 109 ASP B O 1
ATOM 2665 N N . ALA B 1 82 ? 40.523 10.557 71.347 1.00 38.36 110 ALA B N 1
ATOM 2666 C CA . ALA B 1 82 ? 41.446 9.592 70.767 1.00 44.98 110 ALA B CA 1
ATOM 2667 C C . ALA B 1 82 ? 42.479 10.239 69.843 1.00 41.61 110 ALA B C 1
ATOM 2668 O O . ALA B 1 82 ? 43.527 9.640 69.583 1.00 41.85 110 ALA B O 1
ATOM 2675 N N . GLY B 1 83 ? 42.245 11.452 69.388 1.00 34.47 111 GLY B N 1
ATOM 2676 C CA . GLY B 1 83 ? 43.185 12.113 68.509 1.00 29.40 111 GLY B CA 1
ATOM 2677 C C . GLY B 1 83 ? 42.462 13.115 67.635 1.00 25.98 111 GLY B C 1
ATOM 2678 O O . GLY B 1 83 ? 41.262 13.329 67.766 1.00 26.24 111 GLY B O 1
ATOM 2682 N N . GLU B 1 84 ? 43.218 13.708 66.719 1.00 24.67 112 GLU B N 1
ATOM 2683 C CA . GLU B 1 84 ? 42.683 14.690 65.797 1.00 23.52 112 GLU B CA 1
ATOM 2684 C C . GLU B 1 84 ? 42.483 14.095 64.412 1.00 23.21 112 GLU B C 1
ATOM 2685 O O . GLU B 1 84 ? 43.144 13.136 64.019 1.00 23.98 112 GLU B O 1
ATOM 2697 N N . ILE B 1 85 ? 41.586 14.717 63.655 1.00 23.42 113 ILE B N 1
ATOM 2698 C CA . ILE B 1 85 ? 41.323 14.338 62.274 1.00 23.36 113 ILE B CA 1
ATOM 2699 C C . ILE B 1 85 ? 41.347 15.605 61.429 1.00 21.44 113 ILE B C 1
ATOM 2700 O O . ILE B 1 85 ? 40.721 16.607 61.789 1.00 21.49 113 ILE B O 1
ATOM 2716 N N . PHE B 1 86 ? 42.071 15.554 60.319 1.00 22.96 114 PHE B N 1
ATOM 2717 C CA . PHE B 1 86 ? 42.241 16.677 59.403 1.00 22.63 114 PHE B CA 1
ATOM 2718 C C . PHE B 1 86 ? 41.499 16.404 58.107 1.00 24.06 114 PHE B C 1
ATOM 2719 O O . PHE B 1 86 ? 41.601 15.314 57.551 1.00 22.71 114 PHE B O 1
ATOM 2736 N N . ALA B 1 87 ? 40.770 17.404 57.617 1.00 23.93 115 ALA B N 1
ATOM 2737 C CA . ALA B 1 87 ? 40.006 17.255 56.395 1.00 22.47 115 ALA B CA 1
ATOM 2738 C C . ALA B 1 87 ? 40.068 18.539 55.583 1.00 22.66 115 ALA B C 1
ATOM 2739 O O . ALA B 1 87 ? 40.261 19.635 56.119 1.00 21.59 115 ALA B O 1
ATOM 2746 N N . ARG B 1 88 ? 39.864 18.395 54.277 1.00 21.98 116 ARG B N 1
ATOM 2747 C CA . ARG B 1 88 ? 39.850 19.556 53.397 1.00 23.63 116 ARG B CA 1
ATOM 2748 C C . ARG B 1 88 ? 38.929 19.275 52.221 1.00 24.50 116 ARG B C 1
ATOM 2749 O O . ARG B 1 88 ? 38.689 18.123 51.855 1.00 25.29 116 ARG B O 1
ATOM 2770 N N . SER B 1 89 ? 38.406 20.348 51.635 1.00 25.48 117 SER B N 1
ATOM 2771 C CA . SER B 1 89 ? 37.485 20.227 50.522 1.00 27.09 117 SER B CA 1
ATOM 2772 C C . SER B 1 89 ? 37.639 21.428 49.599 1.00 28.46 117 SER B C 1
ATOM 2773 O O . SER B 1 89 ? 38.103 22.501 50.004 1.00 26.81 117 SER B O 1
ATOM 2781 N N . LEU B 1 90 ? 37.282 21.205 48.335 1.00 25.00 118 LEU B N 1
ATOM 2782 C CA . LEU B 1 90 ? 37.051 22.276 47.369 1.00 26.63 118 LEU B CA 1
ATOM 2783 C C . LEU B 1 90 ? 35.728 21.923 46.698 1.00 32.11 118 LEU B C 1
ATOM 2784 O O . LEU B 1 90 ? 35.688 21.077 45.796 1.00 29.76 118 LEU B O 1
ATOM 2800 N N . THR B 1 91 ? 34.639 22.508 47.170 1.00 32.36 119 THR B N 1
ATOM 2801 C CA . THR B 1 91 ? 33.312 22.062 46.746 1.00 35.49 119 THR B CA 1
ATOM 2802 C C . THR B 1 91 ? 32.405 23.261 46.724 1.00 36.86 119 THR B C 1
ATOM 2803 O O . THR B 1 91 ? 32.706 24.301 47.322 1.00 37.38 119 THR B O 1
ATOM 2814 N N . PRO B 1 92 ? 31.244 23.148 46.088 1.00 40.28 120 PRO B N 1
ATOM 2815 C CA . PRO B 1 92 ? 30.206 24.153 46.296 1.00 44.74 120 PRO B CA 1
ATOM 2816 C C . PRO B 1 92 ? 29.890 24.292 47.777 1.00 47.21 120 PRO B C 1
ATOM 2817 O O . PRO B 1 92 ? 29.919 23.320 48.534 1.00 43.67 120 PRO B O 1
ATOM 2828 N N . HIS B 1 93 ? 29.614 25.521 48.189 1.00 55.34 121 HIS B N 1
ATOM 2829 C CA . HIS B 1 93 ? 29.321 25.835 49.578 1.00 62.16 121 HIS B CA 1
ATOM 2830 C C . HIS B 1 93 ? 27.840 26.185 49.666 1.00 61.41 121 HIS B C 1
ATOM 2831 O O . HIS B 1 93 ? 27.440 27.348 49.764 1.00 65.17 121 HIS B O 1
ATOM 2845 N N . THR B 1 94 ? 27.027 25.140 49.565 1.00 55.81 122 THR B N 1
ATOM 2846 C CA . THR B 1 94 ? 25.578 25.211 49.557 1.00 54.48 122 THR B CA 1
ATOM 2847 C C . THR B 1 94 ? 25.048 24.300 50.656 1.00 50.86 122 THR B C 1
ATOM 2848 O O . THR B 1 94 ? 25.810 23.658 51.376 1.00 49.52 122 THR B O 1
ATOM 2859 N N . LEU B 1 95 ? 23.726 24.232 50.781 1.00 49.51 123 LEU B N 1
ATOM 2860 C CA . LEU B 1 95 ? 23.123 23.343 51.769 1.00 46.32 123 LEU B CA 1
ATOM 2861 C C . LEU B 1 95 ? 23.228 21.865 51.390 1.00 41.36 123 LEU B C 1
ATOM 2862 O O . LEU B 1 95 ? 22.960 21.009 52.238 1.00 43.53 123 LEU B O 1
ATOM 2878 N N . ALA B 1 96 ? 23.575 21.545 50.149 1.00 37.41 124 ALA B N 1
ATOM 2879 C CA . ALA B 1 96 ? 23.694 20.153 49.747 1.00 38.84 124 ALA B CA 1
ATOM 2880 C C . ALA B 1 96 ? 24.822 19.456 50.509 1.00 36.12 124 ALA B C 1
ATOM 2881 O O . ALA B 1 96 ? 25.804 20.086 50.904 1.00 33.29 124 ALA B O 1
ATOM 2888 N N . PRO B 1 97 ? 24.711 18.153 50.724 1.00 35.85 125 PRO B N 1
ATOM 2889 C CA . PRO B 1 97 ? 25.825 17.429 51.334 1.00 32.96 125 PRO B CA 1
ATOM 2890 C C . PRO B 1 97 ? 27.072 17.607 50.485 1.00 30.04 125 PRO B C 1
ATOM 2891 O O . PRO B 1 97 ? 27.004 17.664 49.258 1.00 32.61 125 PRO B O 1
ATOM 2902 N N . PHE B 1 98 ? 28.217 17.719 51.136 1.00 27.29 126 PHE B N 1
ATOM 2903 C CA . PHE B 1 98 ? 29.478 17.721 50.412 1.00 28.96 126 PHE B CA 1
ATOM 2904 C C . PHE B 1 98 ? 30.476 16.867 51.167 1.00 29.31 126 PHE B C 1
ATOM 2905 O O . PHE B 1 98 ? 30.357 16.663 52.379 1.00 27.78 126 PHE B O 1
ATOM 2922 N N . THR B 1 99 ? 31.444 16.344 50.428 1.00 31.80 127 THR B N 1
ATOM 2923 C CA . THR B 1 99 ? 32.393 15.377 50.948 1.00 30.71 127 THR B CA 1
ATOM 2924 C C . THR B 1 99 ? 33.786 15.981 50.927 1.00 29.83 127 THR B C 1
ATOM 2925 O O . THR B 1 99 ? 34.244 16.489 49.898 1.00 32.96 127 THR B O 1
ATOM 2936 N N . MET B 1 100 ? 34.436 15.926 52.070 1.00 23.31 128 MET B N 1
ATOM 2937 C CA . MET B 1 100 ? 35.795 16.384 52.291 1.00 21.54 128 MET B CA 1
ATOM 2938 C C . MET B 1 100 ? 36.724 15.188 52.278 1.00 24.52 128 MET B C 1
ATOM 2939 O O . MET B 1 100 ? 36.312 14.056 52.556 1.00 27.04 128 MET B O 1
ATOM 2953 N N . ALA B 1 101 ? 37.966 15.436 51.902 1.00 24.36 129 ALA B N 1
ATOM 2954 C CA . ALA B 1 101 ? 38.999 14.424 51.970 1.00 26.90 129 ALA B CA 1
ATOM 2955 C C . ALA B 1 101 ? 39.607 14.463 53.360 1.00 26.05 129 ALA B C 1
ATOM 2956 O O . ALA B 1 101 ? 39.972 15.534 53.848 1.00 25.58 129 ALA B O 1
ATOM 2963 N N . ILE B 1 102 ? 39.685 13.301 54.008 1.00 23.36 130 ILE B N 1
ATOM 2964 C CA . ILE B 1 102 ? 40.450 13.202 55.243 1.00 24.26 130 ILE B CA 1
ATOM 2965 C C . ILE B 1 102 ? 41.900 12.978 54.855 1.00 23.91 130 ILE B C 1
ATOM 2966 O O . ILE B 1 102 ? 42.221 11.985 54.192 1.00 24.48 130 ILE B O 1
ATOM 2982 N N . THR B 1 103 ? 42.778 13.902 55.269 1.00 23.88 131 THR B N 1
ATOM 2983 C CA . THR B 1 103 ? 44.172 13.863 54.843 1.00 27.58 131 THR B CA 1
ATOM 2984 C C . THR B 1 103 ? 45.119 13.313 55.894 1.00 26.39 131 THR B C 1
ATOM 2985 O O . THR B 1 103 ? 46.266 13.000 55.561 1.00 30.88 131 THR B O 1
ATOM 2996 N N . GLY B 1 104 ? 44.679 13.195 57.137 1.00 26.76 132 GLY B N 1
ATOM 2997 C CA . GLY B 1 104 ? 45.527 12.668 58.183 1.00 28.43 132 GLY B CA 1
ATOM 2998 C C . GLY B 1 104 ? 44.880 12.882 59.534 1.00 26.85 132 GLY B C 1
ATOM 2999 O O . GLY B 1 104 ? 43.691 13.209 59.634 1.00 25.97 132 GLY B O 1
ATOM 3003 N N . GLY B 1 105 ? 45.672 12.641 60.570 1.00 31.49 133 GLY B N 1
ATOM 3004 C CA . GLY B 1 105 ? 45.202 12.831 61.929 1.00 28.12 133 GLY B CA 1
ATOM 3005 C C . GLY B 1 105 ? 46.310 12.515 62.904 1.00 31.03 133 GLY B C 1
ATOM 3006 O O . GLY B 1 105 ? 47.463 12.313 62.514 1.00 31.83 133 GLY B O 1
ATOM 3010 N N . THR B 1 106 ? 45.937 12.462 64.186 1.00 30.69 134 THR B N 1
ATOM 3011 C CA . THR B 1 106 ? 46.866 12.164 65.267 1.00 28.97 134 THR B CA 1
ATOM 3012 C C . THR B 1 106 ? 46.276 11.062 66.134 1.00 29.12 134 THR B C 1
ATOM 3013 O O . THR B 1 106 ? 45.084 10.744 66.046 1.00 29.60 134 THR B O 1
ATOM 3024 N N . GLY B 1 107 ? 47.119 10.509 67.002 1.00 32.62 135 GLY B N 1
ATOM 3025 C CA . GLY B 1 107 ? 46.650 9.524 67.963 1.00 33.64 135 GLY B CA 1
ATOM 3026 C C . GLY B 1 107 ? 46.108 8.317 67.236 1.00 34.50 135 GLY B C 1
ATOM 3027 O O . GLY B 1 107 ? 46.778 7.727 66.388 1.00 35.28 135 GLY B O 1
ATOM 3031 N N . GLU B 1 108 ? 44.876 7.936 67.568 1.00 35.67 136 GLU B N 1
ATOM 3032 C CA . GLU B 1 108 ? 44.248 6.802 66.901 1.00 37.66 136 GLU B CA 1
ATOM 3033 C C . GLU B 1 108 ? 44.122 7.014 65.403 1.00 35.81 136 GLU B C 1
ATOM 3034 O O . GLU B 1 108 ? 44.042 6.032 64.657 1.00 37.82 136 GLU B O 1
ATOM 3038 N N . TYR B 1 109 ? 44.091 8.268 64.948 1.00 32.20 137 TYR B N 1
ATOM 3039 C CA . TYR B 1 109 ? 43.869 8.594 63.548 1.00 32.15 137 TYR B CA 1
ATOM 3040 C C . TYR B 1 109 ? 45.147 8.975 62.834 1.00 34.48 137 TYR B C 1
ATOM 3041 O O . TYR B 1 109 ? 45.087 9.494 61.718 1.00 35.62 137 TYR B O 1
ATOM 3059 N N . ALA B 1 110 ? 46.300 8.710 63.440 1.00 36.47 138 ALA B N 1
ATOM 3060 C CA . ALA B 1 110 ? 47.555 8.902 62.743 1.00 39.94 138 ALA B CA 1
ATOM 3061 C C . ALA B 1 110 ? 47.538 8.102 61.445 1.00 44.34 138 ALA B C 1
ATOM 3062 O O . ALA B 1 110 ? 47.015 6.983 61.391 1.00 43.03 138 ALA B O 1
ATOM 3069 N N . ASN B 1 111 ? 48.103 8.681 60.391 1.00 50.21 139 ASN B N 1
ATOM 3070 C CA . ASN B 1 111 ? 48.158 8.014 59.091 1.00 58.01 139 ASN B CA 1
ATOM 3071 C C . ASN B 1 111 ? 46.762 7.670 58.569 1.00 57.27 139 ASN B C 1
ATOM 3072 O O . ASN B 1 111 ? 46.592 6.735 57.782 1.00 61.83 139 ASN B O 1
ATOM 3076 N N . SER B 1 112 ? 45.745 8.409 59.000 1.00 52.14 140 SER B N 1
ATOM 3077 C CA . SER B 1 112 ? 44.405 8.182 58.488 1.00 47.13 140 SER B CA 1
ATOM 3078 C C . SER B 1 112 ? 44.240 8.817 57.122 1.00 38.22 140 SER B C 1
ATOM 3079 O O . SER B 1 112 ? 44.798 9.874 56.835 1.00 36.56 140 SER B O 1
ATOM 3087 N N . LYS B 1 113 ? 43.447 8.169 56.286 1.00 32.96 141 LYS B N 1
ATOM 3088 C CA . LYS B 1 113 ? 42.925 8.771 55.071 1.00 33.71 141 LYS B CA 1
ATOM 3089 C C . LYS B 1 113 ? 41.443 8.451 55.017 1.00 37.97 141 LYS B C 1
ATOM 3090 O O . LYS B 1 113 ? 40.932 7.641 55.799 1.00 45.92 141 LYS B O 1
ATOM 3109 N N . GLY B 1 114 ? 40.755 9.059 54.065 1.00 31.48 142 GLY B N 1
ATOM 3110 C CA . GLY B 1 114 ? 39.364 8.736 53.853 1.00 30.25 142 GLY B CA 1
ATOM 3111 C C . GLY B 1 114 ? 38.547 9.949 53.489 1.00 28.99 142 GLY B C 1
ATOM 3112 O O . GLY B 1 114 ? 39.033 10.856 52.802 1.00 29.13 142 GLY B O 1
ATOM 3116 N N . GLU B 1 115 ? 37.282 9.949 53.892 1.00 27.70 143 GLU B N 1
ATOM 3117 C CA . GLU B 1 115 ? 36.360 10.986 53.475 1.00 27.04 143 GLU B CA 1
ATOM 3118 C C . GLU B 1 115 ? 35.397 11.318 54.599 1.00 26.08 143 GLU B C 1
ATOM 3119 O O . GLU B 1 115 ? 35.148 10.520 55.508 1.00 25.39 143 GLU B O 1
ATOM 3131 N N . LEU B 1 116 ? 34.907 12.539 54.551 1.00 23.28 144 LEU B N 1
ATOM 3132 C CA . LEU B 1 116 ? 34.001 13.055 55.561 1.00 22.13 144 LEU B CA 1
ATOM 3133 C C . LEU B 1 116 ? 32.902 13.818 54.845 1.00 24.57 144 LEU B C 1
ATOM 3134 O O . LEU B 1 116 ? 33.181 14.806 54.157 1.00 26.37 144 LEU B O 1
ATOM 3150 N N . THR B 1 117 ? 31.668 13.346 54.980 1.00 23.45 145 THR B N 1
ATOM 3151 C CA . THR B 1 117 ? 30.545 13.966 54.301 1.00 24.73 145 THR B CA 1
ATOM 3152 C C . THR B 1 117 ? 29.757 14.813 55.288 1.00 25.02 145 THR B C 1
ATOM 3153 O O . THR B 1 117 ? 29.295 14.319 56.325 1.00 24.35 145 THR B O 1
ATOM 3164 N N . VAL B 1 118 ? 29.582 16.072 54.940 1.00 24.43 146 VAL B N 1
ATOM 3165 C CA . VAL B 1 118 ? 28.860 17.036 55.766 1.00 25.12 146 VAL B CA 1
ATOM 3166 C C . VAL B 1 118 ? 27.452 17.154 55.214 1.00 29.96 146 VAL B C 1
ATOM 3167 O O . VAL B 1 118 ? 27.268 17.455 54.031 1.00 31.08 146 VAL B O 1
ATOM 3180 N N . SER B 1 119 ? 26.468 16.885 56.053 1.00 33.93 147 SER B N 1
ATOM 3181 C CA . SER B 1 119 ? 25.069 16.965 55.678 1.00 43.41 147 SER B CA 1
ATOM 3182 C C . SER B 1 119 ? 24.340 17.881 56.650 1.00 45.09 147 SER B C 1
ATOM 3183 O O . SER B 1 119 ? 24.717 18.006 57.821 1.00 41.42 147 SER B O 1
ATOM 3191 N N . GLY B 1 120 ? 23.333 18.571 56.128 1.00 54.55 148 GLY B N 1
ATOM 3192 C CA . GLY B 1 120 ? 22.528 19.480 56.922 1.00 55.31 148 GLY B CA 1
ATOM 3193 C C . GLY B 1 120 ? 23.305 20.662 57.448 1.00 52.47 148 GLY B C 1
ATOM 3194 O O . GLY B 1 120 ? 22.995 21.174 58.531 1.00 50.43 148 GLY B O 1
ATOM 3198 N N . VAL B 1 121 ? 24.311 21.120 56.700 1.00 52.38 149 VAL B N 1
ATOM 3199 C CA . VAL B 1 121 ? 25.138 22.217 57.173 1.00 56.18 149 VAL B CA 1
ATOM 3200 C C . VAL B 1 121 ? 24.234 23.412 57.446 1.00 63.05 149 VAL B C 1
ATOM 3201 O O . VAL B 1 121 ? 23.297 23.694 56.688 1.00 64.00 149 VAL B O 1
ATOM 3214 N N . ALA B 1 122 ? 24.489 24.097 58.558 1.00 66.99 150 ALA B N 1
ATOM 3215 C CA . ALA B 1 122 ? 23.703 25.260 58.960 1.00 75.01 150 ALA B CA 1
ATOM 3216 C C . ALA B 1 122 ? 22.247 24.891 59.244 1.00 73.50 150 ALA B C 1
ATOM 3217 O O . ALA B 1 122 ? 21.337 25.690 59.019 1.00 78.05 150 ALA B O 1
ATOM 3224 N N . THR B 1 123 ? 22.015 23.677 59.722 1.00 65.84 151 THR B N 1
ATOM 3225 C CA . THR B 1 123 ? 20.735 23.257 60.268 1.00 63.44 151 THR B CA 1
ATOM 3226 C C . THR B 1 123 ? 20.995 22.673 61.645 1.00 61.53 151 THR B C 1
ATOM 3227 O O . THR B 1 123 ? 22.141 22.367 61.993 1.00 57.01 151 THR B O 1
ATOM 3238 N N . PRO B 1 124 ? 19.954 22.524 62.470 1.00 65.83 152 PRO B N 1
ATOM 3239 C CA . PRO B 1 124 ? 20.145 21.870 63.775 1.00 64.53 152 PRO B CA 1
ATOM 3240 C C . PRO B 1 124 ? 20.538 20.406 63.676 1.00 60.02 152 PRO B C 1
ATOM 3241 O O . PRO B 1 124 ? 20.997 19.842 64.678 1.00 60.07 152 PRO B O 1
ATOM 3252 N N . ASP B 1 125 ? 20.400 19.781 62.508 1.00 55.27 153 ASP B N 1
ATOM 3253 C CA . ASP B 1 125 ? 20.671 18.358 62.343 1.00 48.55 153 ASP B CA 1
ATOM 3254 C C . ASP B 1 125 ? 21.960 18.119 61.568 1.00 40.71 153 ASP B C 1
ATOM 3255 O O . ASP B 1 125 ? 22.128 17.073 60.932 1.00 36.76 153 ASP B O 1
ATOM 3264 N N . GLU B 1 126 ? 22.886 19.072 61.628 1.00 38.26 154 GLU B N 1
ATOM 3265 C CA . GLU B 1 126 ? 24.138 18.919 60.908 1.00 35.39 154 GLU B CA 1
ATOM 3266 C C . GLU B 1 126 ? 24.884 17.699 61.425 1.00 29.77 154 GLU B C 1
ATOM 3267 O O . GLU B 1 126 ? 24.953 17.460 62.633 1.00 30.51 154 GLU B O 1
ATOM 3279 N N . LYS B 1 127 ? 25.459 16.939 60.502 1.00 28.91 155 LYS B N 1
ATOM 3280 C CA . LYS B 1 127 ? 26.215 15.745 60.843 1.00 27.95 155 LYS B CA 1
ATOM 3281 C C . LYS B 1 127 ? 27.441 15.643 59.955 1.00 23.31 155 LYS B C 1
ATOM 3282 O O . LYS B 1 127 ? 27.459 16.157 58.831 1.00 24.53 155 LYS B O 1
ATOM 3301 N N . TYR B 1 128 ? 28.472 15.003 60.499 1.00 21.15 156 TYR B N 1
ATOM 3302 C CA . TYR B 1 128 ? 29.622 14.539 59.740 1.00 19.23 156 TYR B CA 1
ATOM 3303 C C . TYR B 1 128 ? 29.556 13.025 59.708 1.00 21.31 156 TYR B C 1
ATOM 3304 O O . TYR B 1 128 ? 29.445 12.388 60.769 1.00 21.00 156 TYR B O 1
ATOM 3322 N N . GLU B 1 129 ? 29.683 12.457 58.519 1.00 25.47 157 GLU B N 1
ATOM 3323 C CA . GLU B 1 129 ? 29.771 11.006 58.369 1.00 22.51 157 GLU B CA 1
ATOM 3324 C C . GLU B 1 129 ? 31.161 10.682 57.838 1.00 23.06 157 GLU B C 1
ATOM 3325 O O . GLU B 1 129 ? 31.536 11.108 56.742 1.00 23.31 157 GLU B O 1
ATOM 3337 N N . LEU B 1 130 ? 31.938 9.973 58.642 1.00 22.06 158 LEU B N 1
ATOM 3338 C CA . LEU B 1 130 ? 33.332 9.700 58.335 1.00 19.97 158 LEU B CA 1
ATOM 3339 C C . LEU B 1 130 ? 33.513 8.262 57.871 1.00 20.63 158 LEU B C 1
ATOM 3340 O O . LEU B 1 130 ? 32.868 7.349 58.400 1.00 22.07 158 LEU B O 1
ATOM 3356 N N . LYS B 1 131 ? 34.365 8.082 56.862 1.00 21.29 159 LYS B N 1
ATOM 3357 C CA . LYS B 1 131 ? 34.911 6.781 56.490 1.00 25.34 159 LYS B CA 1
ATOM 3358 C C . LYS B 1 131 ? 36.425 6.930 56.505 1.00 26.90 159 LYS B C 1
ATOM 3359 O O . LYS B 1 131 ? 36.990 7.637 55.662 1.00 26.98 159 LYS B O 1
ATOM 3378 N N . LEU B 1 132 ? 37.078 6.291 57.470 1.00 25.32 160 LEU B N 1
ATOM 3379 C CA . LEU B 1 132 ? 38.517 6.410 57.654 1.00 30.94 160 LEU B CA 1
ATOM 3380 C C . LEU B 1 132 ? 39.172 5.096 57.264 1.00 36.42 160 LEU B C 1
ATOM 3381 O O . LEU B 1 132 ? 38.718 4.029 57.687 1.00 38.33 160 LEU B O 1
ATOM 3397 N N . THR B 1 133 ? 40.241 5.181 56.484 1.00 40.35 161 THR B N 1
ATOM 3398 C CA . THR B 1 133 ? 40.974 4.011 56.016 1.00 48.99 161 THR B CA 1
ATOM 3399 C C . THR B 1 133 ? 42.408 4.031 56.547 1.00 51.59 161 THR B C 1
ATOM 3400 O O . THR B 1 133 ? 42.911 5.092 56.939 1.00 50.33 161 THR B O 1
ATOM 3411 N N . VAL C 1 13 ? 53.107 10.174 36.596 1.00 59.22 41 VAL C N 1
ATOM 3412 C CA . VAL C 1 13 ? 52.098 11.001 35.937 1.00 57.77 41 VAL C CA 1
ATOM 3413 C C . VAL C 1 13 ? 52.538 12.465 35.884 1.00 52.90 41 VAL C C 1
ATOM 3414 O O . VAL C 1 13 ? 52.770 13.110 36.909 1.00 50.65 41 VAL C O 1
ATOM 3426 N N . THR C 1 14 ? 52.650 12.999 34.674 1.00 53.64 42 THR C N 1
ATOM 3427 C CA . THR C 1 14 ? 52.970 14.402 34.468 1.00 52.17 42 THR C CA 1
ATOM 3428 C C . THR C 1 14 ? 51.860 15.097 33.694 1.00 51.18 42 THR C C 1
ATOM 3429 O O . THR C 1 14 ? 51.133 14.484 32.902 1.00 52.44 42 THR C O 1
ATOM 3440 N N . MET C 1 15 ? 51.787 16.407 33.881 1.00 48.42 43 MET C N 1
ATOM 3441 C CA . MET C 1 15 ? 50.774 17.215 33.227 1.00 48.56 43 MET C CA 1
ATOM 3442 C C . MET C 1 15 ? 51.292 18.640 33.139 1.00 46.14 43 MET C C 1
ATOM 3443 O O . MET C 1 15 ? 51.894 19.149 34.086 1.00 45.59 43 MET C O 1
ATOM 3447 N N . THR C 1 16 ? 51.062 19.263 31.995 1.00 44.75 44 THR C N 1
ATOM 3448 C CA . THR C 1 16 ? 51.402 20.656 31.752 1.00 43.84 44 THR C CA 1
ATOM 3449 C C . THR C 1 16 ? 50.048 21.329 31.652 1.00 43.25 44 THR C C 1
ATOM 3450 O O . THR C 1 16 ? 49.272 21.029 30.737 1.00 46.88 44 THR C O 1
ATOM 3454 N N . LEU C 1 17 ? 49.736 22.193 32.616 1.00 41.64 45 LEU C N 1
ATOM 3455 C CA . LEU C 1 17 ? 48.434 22.828 32.668 1.00 39.82 45 LEU C CA 1
ATOM 3456 C C . LEU C 1 17 ? 48.557 24.309 32.349 1.00 39.22 45 LEU C C 1
ATOM 3457 O O . LEU C 1 17 ? 49.327 25.043 32.988 1.00 36.84 45 LEU C O 1
ATOM 3473 N N . ASP C 1 18 ? 47.761 24.740 31.385 1.00 40.63 46 ASP C N 1
ATOM 3474 C CA . ASP C 1 18 ? 47.591 26.153 31.116 1.00 42.67 46 ASP C CA 1
ATOM 3475 C C . ASP C 1 18 ? 46.565 26.673 32.101 1.00 36.79 46 ASP C C 1
ATOM 3476 O O . ASP C 1 18 ? 45.513 26.053 32.295 1.00 37.94 46 ASP C O 1
ATOM 3485 N N . VAL C 1 19 ? 46.866 27.806 32.726 1.00 32.79 47 VAL C N 1
ATOM 3486 C CA . VAL C 1 19 ? 46.091 28.302 33.853 1.00 33.36 47 VAL C CA 1
ATOM 3487 C C . VAL C 1 19 ? 45.470 29.599 33.393 1.00 36.12 47 VAL C C 1
ATOM 3488 O O . VAL C 1 19 ? 46.187 30.538 33.027 1.00 40.59 47 VAL C O 1
ATOM 3501 N N . LYS C 1 20 ? 44.148 29.659 33.416 1.00 38.05 48 LYS C N 1
ATOM 3502 C CA . LYS C 1 20 ? 43.430 30.884 33.081 1.00 40.70 48 LYS C CA 1
ATOM 3503 C C . LYS C 1 20 ? 42.753 31.338 34.362 1.00 35.32 48 LYS C C 1
ATOM 3504 O O . LYS C 1 20 ? 41.826 30.685 34.842 1.00 31.42 48 LYS C O 1
ATOM 3523 N N . ASN C 1 21 ? 43.194 32.464 34.906 1.00 34.26 49 ASN C N 1
ATOM 3524 C CA . ASN C 1 21 ? 42.551 32.964 36.107 1.00 36.07 49 ASN C CA 1
ATOM 3525 C C . ASN C 1 21 ? 41.077 33.193 35.851 1.00 32.65 49 ASN C C 1
ATOM 3526 O O . ASN C 1 21 ? 40.674 33.698 34.802 1.00 33.86 49 ASN C O 1
ATOM 3537 N N . ASP C 1 22 ? 40.279 32.787 36.819 1.00 32.31 50 ASP C N 1
ATOM 3538 C CA . ASP C 1 22 ? 38.835 32.879 36.751 1.00 33.83 50 ASP C CA 1
ATOM 3539 C C . ASP C 1 22 ? 38.415 34.061 37.616 1.00 31.50 50 ASP C C 1
ATOM 3540 O O . ASP C 1 22 ? 37.949 35.079 37.103 1.00 30.76 50 ASP C O 1
ATOM 3549 N N . GLN C 1 23 ? 38.575 33.931 38.921 1.00 28.74 51 GLN C N 1
ATOM 3550 C CA . GLN C 1 23 ? 38.324 35.022 39.854 1.00 28.30 51 GLN C CA 1
ATOM 3551 C C . GLN C 1 23 ? 39.472 35.128 40.844 1.00 28.58 51 GLN C C 1
ATOM 3552 O O . GLN C 1 23 ? 40.090 34.125 41.217 1.00 27.71 51 GLN C O 1
ATOM 3566 N N . VAL C 1 24 ? 39.751 36.356 41.275 1.00 27.89 52 VAL C N 1
ATOM 3567 C CA . VAL C 1 24 ? 40.821 36.606 42.233 1.00 25.94 52 VAL C CA 1
ATOM 3568 C C . VAL C 1 24 ? 40.418 37.761 43.133 1.00 24.75 52 VAL C C 1
ATOM 3569 O O . VAL C 1 24 ? 39.859 38.758 42.670 1.00 22.79 52 VAL C O 1
ATOM 3582 N N . ALA C 1 25 ? 40.734 37.624 44.415 1.00 24.64 53 ALA C N 1
ATOM 3583 C CA . ALA C 1 25 ? 40.639 38.707 45.380 1.00 24.14 53 ALA C CA 1
ATOM 3584 C C . ALA C 1 25 ? 42.044 38.939 45.898 1.00 23.16 53 ALA C C 1
ATOM 3585 O O . ALA C 1 25 ? 42.689 38.010 46.395 1.00 26.33 53 ALA C O 1
ATOM 3592 N N . LYS C 1 26 ? 42.521 40.162 45.758 1.00 22.31 54 LYS C N 1
ATOM 3593 C CA . LYS C 1 26 ? 43.788 40.588 46.332 1.00 24.76 54 LYS C CA 1
ATOM 3594 C C . LYS C 1 26 ? 43.424 41.468 47.523 1.00 23.91 54 LYS C C 1
ATOM 3595 O O . LYS C 1 26 ? 43.177 42.673 47.375 1.00 24.44 54 LYS C O 1
ATOM 3614 N N . HIS C 1 27 ? 43.457 40.873 48.701 1.00 22.22 55 HIS C N 1
ATOM 3615 C CA . HIS C 1 27 ? 43.055 41.571 49.910 1.00 23.24 55 HIS C CA 1
ATOM 3616 C C . HIS C 1 27 ? 44.219 42.383 50.432 1.00 24.41 55 HIS C C 1
ATOM 3617 O O . HIS C 1 27 ? 45.292 41.837 50.727 1.00 24.51 55 HIS C O 1
ATOM 3631 N N . ASP C 1 28 ? 44.002 43.686 50.497 1.00 23.00 56 ASP C N 1
ATOM 3632 C CA . ASP C 1 28 ? 44.948 44.637 51.064 1.00 26.22 56 ASP C CA 1
ATOM 3633 C C . ASP C 1 28 ? 44.463 44.978 52.471 1.00 25.16 56 ASP C C 1
ATOM 3634 O O . ASP C 1 28 ? 43.527 45.761 52.652 1.00 25.71 56 ASP C O 1
ATOM 3643 N N . PHE C 1 29 ? 45.080 44.374 53.456 1.00 24.52 57 PHE C N 1
ATOM 3644 C CA . PHE C 1 29 ? 44.822 44.676 54.852 1.00 23.28 57 PHE C CA 1
ATOM 3645 C C . PHE C 1 29 ? 45.981 45.491 55.401 1.00 23.43 57 PHE C C 1
ATOM 3646 O O . PHE C 1 29 ? 46.919 45.845 54.679 1.00 24.51 57 PHE C O 1
ATOM 3663 N N . GLY C 1 30 ? 45.907 45.794 56.694 1.00 29.22 58 GLY C N 1
ATOM 3664 C CA . GLY C 1 30 ? 47.041 46.408 57.360 1.00 32.60 58 GLY C CA 1
ATOM 3665 C C . GLY C 1 30 ? 47.398 47.712 56.689 1.00 30.66 58 GLY C C 1
ATOM 3666 O O . GLY C 1 30 ? 46.535 48.550 56.404 1.00 32.90 58 GLY C O 1
ATOM 3670 N N . LYS C 1 31 ? 48.686 47.898 56.447 1.00 33.09 59 LYS C N 1
ATOM 3671 C CA . LYS C 1 31 ? 49.153 49.102 55.771 1.00 35.38 59 LYS C CA 1
ATOM 3672 C C . LYS C 1 31 ? 48.776 49.070 54.290 1.00 32.96 59 LYS C C 1
ATOM 3673 O O . LYS C 1 31 ? 48.855 48.017 53.647 1.00 29.51 59 LYS C O 1
ATOM 3677 N N . PRO C 1 32 ? 48.380 50.203 53.714 1.00 33.86 60 PRO C N 1
ATOM 3678 C CA . PRO C 1 32 ? 48.084 50.232 52.278 1.00 34.77 60 PRO C CA 1
ATOM 3679 C C . PRO C 1 32 ? 49.253 49.678 51.480 1.00 35.52 60 PRO C C 1
ATOM 3680 O O . PRO C 1 32 ? 50.415 49.882 51.832 1.00 39.20 60 PRO C O 1
ATOM 3691 N N . GLY C 1 33 ? 48.946 48.954 50.407 1.00 32.91 61 GLY C N 1
ATOM 3692 C CA . GLY C 1 33 ? 49.976 48.290 49.637 1.00 32.34 61 GLY C CA 1
ATOM 3693 C C . GLY C 1 33 ? 50.316 46.910 50.187 1.00 31.46 61 GLY C C 1
ATOM 3694 O O . GLY C 1 33 ? 49.845 46.483 51.236 1.00 31.55 61 GLY C O 1
ATOM 3698 N N . MET C 1 34 ? 51.142 46.192 49.438 1.00 34.17 62 MET C N 1
ATOM 3699 C CA . MET C 1 34 ? 51.505 44.831 49.816 1.00 36.12 62 MET C CA 1
ATOM 3700 C C . MET C 1 34 ? 52.372 44.828 51.076 1.00 32.48 62 MET C C 1
ATOM 3701 O O . MET C 1 34 ? 53.414 45.487 51.130 1.00 34.11 62 MET C O 1
ATOM 3715 N N . ASP C 1 35 ? 51.928 44.102 52.105 1.00 29.94 63 ASP C N 1
ATOM 3716 C CA . ASP C 1 35 ? 52.710 43.941 53.327 1.00 29.11 63 ASP C CA 1
ATOM 3717 C C . ASP C 1 35 ? 52.261 42.658 54.019 1.00 27.30 63 ASP C C 1
ATOM 3718 O O . ASP C 1 35 ? 51.309 41.999 53.592 1.00 27.26 63 ASP C O 1
ATOM 3727 N N . VAL C 1 36 ? 53.007 42.280 55.063 1.00 26.24 64 VAL C N 1
ATOM 3728 C CA . VAL C 1 36 ? 52.666 41.087 55.830 1.00 24.43 64 VAL C CA 1
ATOM 3729 C C . VAL C 1 36 ? 51.196 41.141 56.212 1.00 23.69 64 VAL C C 1
ATOM 3730 O O . VAL C 1 36 ? 50.673 42.185 56.629 1.00 24.76 64 VAL C O 1
ATOM 3743 N N . GLY C 1 37 ? 50.510 40.019 56.026 1.00 23.43 65 GLY C N 1
ATOM 3744 C CA . GLY C 1 37 ? 49.127 39.906 56.406 1.00 21.09 65 GLY C CA 1
ATOM 3745 C C . GLY C 1 37 ? 48.158 40.100 55.268 1.00 21.87 65 GLY C C 1
ATOM 3746 O O . GLY C 1 37 ? 46.957 39.866 55.451 1.00 26.13 65 GLY C O 1
ATOM 3750 N N . ASP C 1 38 ? 48.623 40.579 54.120 1.00 20.90 66 ASP C N 1
ATOM 3751 C CA . ASP C 1 38 ? 47.751 40.596 52.960 1.00 22.67 66 ASP C CA 1
ATOM 3752 C C . ASP C 1 38 ? 47.560 39.165 52.458 1.00 23.11 66 ASP C C 1
ATOM 3753 O O . ASP C 1 38 ? 48.266 38.233 52.863 1.00 24.45 66 ASP C O 1
ATOM 3762 N N . MET C 1 39 ? 46.560 38.977 51.605 1.00 22.76 67 MET C N 1
ATOM 3763 C CA . MET C 1 39 ? 46.251 37.628 51.152 1.00 24.30 67 MET C CA 1
ATOM 3764 C C . MET C 1 39 ? 45.517 37.680 49.822 1.00 25.06 67 MET C C 1
ATOM 3765 O O . MET C 1 39 ? 44.731 38.592 49.569 1.00 24.88 67 MET C O 1
ATOM 3779 N N . ASP C 1 40 ? 45.784 36.685 48.981 1.00 23.57 68 ASP C N 1
ATOM 3780 C CA . ASP C 1 40 ? 45.094 36.502 47.714 1.00 24.25 68 ASP C CA 1
ATOM 3781 C C . ASP C 1 40 ? 44.302 35.205 47.793 1.00 24.00 68 ASP C C 1
ATOM 3782 O O . ASP C 1 40 ? 44.783 34.203 48.342 1.00 24.95 68 ASP C O 1
ATOM 3791 N N . ILE C 1 41 ? 43.062 35.255 47.312 1.00 22.45 69 ILE C N 1
ATOM 3792 C CA . ILE C 1 41 ? 42.195 34.091 47.195 1.00 21.85 69 ILE C CA 1
ATOM 3793 C C . ILE C 1 41 ? 41.746 34.019 45.737 1.00 21.67 69 ILE C C 1
ATOM 3794 O O . ILE C 1 41 ? 41.387 35.042 45.145 1.00 22.43 69 ILE C O 1
ATOM 3810 N N . PHE C 1 42 ? 41.805 32.825 45.145 1.00 21.96 70 PHE C N 1
ATOM 3811 C CA . PHE C 1 42 ? 41.670 32.746 43.703 1.00 23.24 70 PHE C CA 1
ATOM 3812 C C . PHE C 1 42 ? 41.122 31.398 43.252 1.00 24.81 70 PHE C C 1
ATOM 3813 O O . PHE C 1 42 ? 41.163 30.401 43.976 1.00 23.51 70 PHE C O 1
ATOM 3830 N N . SER C 1 43 ? 40.642 31.398 42.008 1.00 27.82 71 SER C N 1
ATOM 3831 C CA . SER C 1 43 ? 40.238 30.204 41.281 1.00 25.23 71 SER C CA 1
ATOM 3832 C C . SER C 1 43 ? 40.726 30.336 39.846 1.00 27.33 71 SER C C 1
ATOM 3833 O O . SER C 1 43 ? 40.882 31.447 39.325 1.00 26.18 71 SER C O 1
ATOM 3841 N N . ASP C 1 44 ? 40.972 29.197 39.211 1.00 28.54 72 ASP C N 1
ATOM 3842 C CA . ASP C 1 44 ? 41.489 29.164 37.856 1.00 28.44 72 ASP C CA 1
ATOM 3843 C C . ASP C 1 44 ? 40.805 28.049 37.093 1.00 32.04 72 ASP C C 1
ATOM 3844 O O . ASP C 1 44 ? 40.357 27.054 37.668 1.00 30.91 72 ASP C O 1
ATOM 3853 N N . ILE C 1 45 ? 40.783 28.210 35.775 1.00 32.92 73 ILE C N 1
ATOM 3854 C CA . ILE C 1 45 ? 40.379 27.162 34.850 1.00 38.31 73 ILE C CA 1
ATOM 3855 C C . ILE C 1 45 ? 41.650 26.550 34.282 1.00 36.62 73 ILE C C 1
ATOM 3856 O O . ILE C 1 45 ? 42.568 27.271 33.866 1.00 34.63 73 ILE C O 1
ATOM 3872 N N . LEU C 1 46 ? 41.710 25.229 34.270 1.00 36.44 74 LEU C N 1
ATOM 3873 C CA . LEU C 1 46 ? 42.880 24.502 33.814 1.00 36.46 74 LEU C CA 1
ATOM 3874 C C . LEU C 1 46 ? 42.588 23.864 32.469 1.00 38.17 74 LEU C C 1
ATOM 3875 O O . LEU C 1 46 ? 41.513 23.293 32.265 1.00 39.72 74 LEU C O 1
ATOM 3891 N N . SER C 1 47 ? 43.562 23.950 31.567 1.00 37.82 75 SER C N 1
ATOM 3892 C CA . SER C 1 47 ? 43.413 23.466 30.204 1.00 43.05 75 SER C CA 1
ATOM 3893 C C . SER C 1 47 ? 44.671 22.733 29.793 1.00 45.10 75 SER C C 1
ATOM 3894 O O . SER C 1 47 ? 45.765 23.005 30.296 1.00 43.75 75 SER C O 1
ATOM 3902 N N . VAL C 1 48 ? 44.503 21.815 28.848 1.00 48.16 76 VAL C N 1
ATOM 3903 C CA . VAL C 1 48 ? 45.619 21.185 28.171 1.00 51.98 76 VAL C CA 1
ATOM 3904 C C . VAL C 1 48 ? 45.293 21.201 26.688 1.00 52.34 76 VAL C C 1
ATOM 3905 O O . VAL C 1 48 ? 44.196 20.801 26.287 1.00 52.88 76 VAL C O 1
ATOM 3918 N N . ASP C 1 49 ? 46.227 21.694 25.879 1.00 54.02 77 ASP C N 1
ATOM 3919 C CA . ASP C 1 49 ? 46.047 21.703 24.430 1.00 58.47 77 ASP C CA 1
ATOM 3920 C C . ASP C 1 49 ? 44.742 22.395 24.057 1.00 61.33 77 ASP C C 1
ATOM 3921 O O . ASP C 1 49 ? 44.069 22.019 23.100 1.00 63.06 77 ASP C O 1
ATOM 3925 N N . GLY C 1 50 ? 44.377 23.416 24.822 1.00 60.54 78 GLY C N 1
ATOM 3926 C CA . GLY C 1 50 ? 43.190 24.199 24.552 1.00 63.15 78 GLY C CA 1
ATOM 3927 C C . GLY C 1 50 ? 41.882 23.599 25.029 1.00 65.92 78 GLY C C 1
ATOM 3928 O O . GLY C 1 50 ? 40.831 24.219 24.819 1.00 69.37 78 GLY C O 1
ATOM 3932 N N . LYS C 1 51 ? 41.903 22.446 25.695 1.00 64.63 79 LYS C N 1
ATOM 3933 C CA . LYS C 1 51 ? 40.687 21.823 26.209 1.00 59.50 79 LYS C CA 1
ATOM 3934 C C . LYS C 1 51 ? 40.698 21.896 27.728 1.00 52.01 79 LYS C C 1
ATOM 3935 O O . LYS C 1 51 ? 41.691 21.525 28.361 1.00 43.57 79 LYS C O 1
ATOM 3939 N N . GLN C 1 52 ? 39.594 22.371 28.305 1.00 54.70 80 GLN C N 1
ATOM 3940 C CA . GLN C 1 52 ? 39.470 22.427 29.756 1.00 54.26 80 GLN C CA 1
ATOM 3941 C C . GLN C 1 52 ? 39.481 21.029 30.351 1.00 50.28 80 GLN C C 1
ATOM 3942 O O . GLN C 1 52 ? 38.719 20.150 29.940 1.00 53.97 80 GLN C O 1
ATOM 3956 N N . VAL C 1 53 ? 40.346 20.826 31.341 1.00 43.46 81 VAL C N 1
ATOM 3957 C CA . VAL C 1 53 ? 40.436 19.564 32.050 1.00 40.13 81 VAL C CA 1
ATOM 3958 C C . VAL C 1 53 ? 40.068 19.693 33.520 1.00 38.08 81 VAL C C 1
ATOM 3959 O O . VAL C 1 53 ? 39.982 18.677 34.225 1.00 37.35 81 VAL C O 1
ATOM 3972 N N . GLY C 1 54 ? 39.860 20.907 34.020 1.00 35.61 82 GLY C N 1
ATOM 3973 C CA . GLY C 1 54 ? 39.475 21.042 35.410 1.00 35.84 82 GLY C CA 1
ATOM 3974 C C . GLY C 1 54 ? 39.638 22.468 35.888 1.00 34.69 82 GLY C C 1
ATOM 3975 O O . GLY C 1 54 ? 39.681 23.413 35.094 1.00 35.07 82 GLY C O 1
ATOM 3979 N N . TYR C 1 55 ? 39.747 22.603 37.209 1.00 33.67 83 TYR C N 1
ATOM 3980 C CA . TYR C 1 55 ? 39.795 23.917 37.812 1.00 30.92 83 TYR C CA 1
ATOM 3981 C C . TYR C 1 55 ? 40.547 23.830 39.131 1.00 29.44 83 TYR C C 1
ATOM 3982 O O . TYR C 1 55 ? 40.899 22.742 39.598 1.00 28.90 83 TYR C O 1
ATOM 4000 N N . ASP C 1 56 ? 40.793 24.987 39.747 1.00 29.46 84 ASP C N 1
ATOM 4001 C CA . ASP C 1 56 ? 41.435 24.958 41.052 1.00 27.20 84 ASP C CA 1
ATOM 4002 C C . ASP C 1 56 ? 40.905 26.077 41.934 1.00 23.56 84 ASP C C 1
ATOM 4003 O O . ASP C 1 56 ? 40.126 26.941 41.508 1.00 25.45 84 ASP C O 1
ATOM 4012 N N . GLY C 1 57 ? 41.295 26.011 43.200 1.00 22.21 85 GLY C N 1
ATOM 4013 C CA . GLY C 1 57 ? 40.984 27.070 44.138 1.00 22.63 85 GLY C CA 1
ATOM 4014 C C . GLY C 1 57 ? 42.092 27.137 45.158 1.00 23.65 85 GLY C C 1
ATOM 4015 O O . GLY C 1 57 ? 42.641 26.096 45.524 1.00 22.58 85 GLY C O 1
ATOM 4019 N N . GLY C 1 58 ? 42.434 28.333 45.628 1.00 24.34 86 GLY C N 1
ATOM 4020 C CA . GLY C 1 58 ? 43.541 28.426 46.557 1.00 25.85 86 GLY C CA 1
ATOM 4021 C C . GLY C 1 58 ? 43.558 29.746 47.296 1.00 24.49 86 GLY C C 1
ATOM 4022 O O . GLY C 1 58 ? 42.764 30.655 47.033 1.00 24.15 86 GLY C O 1
ATOM 4026 N N . ALA C 1 59 ? 44.512 29.833 48.217 1.00 22.99 87 ALA C N 1
ATOM 4027 C CA . ALA C 1 59 ? 44.726 31.028 49.024 1.00 22.14 87 ALA C CA 1
ATOM 4028 C C . ALA C 1 59 ? 46.215 31.180 49.280 1.00 23.95 87 ALA C C 1
ATOM 4029 O O . ALA C 1 59 ? 46.918 30.191 49.516 1.00 22.57 87 ALA C O 1
ATOM 4036 N N . CYS C 1 60 ? 46.702 32.413 49.187 1.00 22.34 88 CYS C N 1
ATOM 4037 C CA . CYS C 1 60 ? 48.075 32.745 49.528 1.00 24.93 88 CYS C CA 1
ATOM 4038 C C . CYS C 1 60 ? 48.057 33.815 50.605 1.00 25.56 88 CYS C C 1
ATOM 4039 O O . CYS C 1 60 ? 47.337 34.807 50.477 1.00 27.17 88 CYS C O 1
ATOM 4046 N N . PHE C 1 61 ? 48.873 33.632 51.634 1.00 22.82 89 PHE C N 1
ATOM 4047 C CA . PHE C 1 61 ? 49.013 34.597 52.719 1.00 22.63 89 PHE C CA 1
ATOM 4048 C C . PHE C 1 61 ? 50.413 35.174 52.648 1.00 21.09 89 PHE C C 1
ATOM 4049 O O . PHE C 1 61 ? 51.392 34.425 52.605 1.00 21.85 89 PHE C O 1
ATOM 4066 N N . PHE C 1 62 ? 50.510 36.499 52.599 1.00 21.55 90 PHE C N 1
ATOM 4067 C CA . PHE C 1 62 ? 51.813 37.147 52.533 1.00 21.56 90 PHE C CA 1
ATOM 4068 C C . PHE C 1 62 ? 52.417 37.147 53.929 1.00 23.09 90 PHE C C 1
ATOM 4069 O O . PHE C 1 62 ? 51.988 37.905 54.799 1.00 23.81 90 PHE C O 1
ATOM 4086 N N . THR C 1 63 ? 53.408 36.285 54.141 1.00 22.72 91 THR C N 1
ATOM 4087 C CA . THR C 1 63 ? 54.014 36.106 55.453 1.00 22.37 91 THR C CA 1
ATOM 4088 C C . THR C 1 63 ? 55.186 37.041 55.676 1.00 23.22 91 THR C C 1
ATOM 4089 O O . THR C 1 63 ? 55.564 37.297 56.827 1.00 24.09 91 THR C O 1
ATOM 4100 N N . ASN C 1 64 ? 55.777 37.527 54.594 1.00 25.11 92 ASN C N 1
ATOM 4101 C CA . ASN C 1 64 ? 56.934 38.389 54.672 1.00 25.70 92 ASN C CA 1
ATOM 4102 C C . ASN C 1 64 ? 57.016 39.147 53.359 1.00 30.06 92 ASN C C 1
ATOM 4103 O O . ASN C 1 64 ? 57.026 38.527 52.288 1.00 31.89 92 ASN C O 1
ATOM 4114 N N . VAL C 1 65 ? 57.070 40.474 53.442 1.00 27.52 93 VAL C N 1
ATOM 4115 C CA . VAL C 1 65 ? 57.128 41.318 52.265 1.00 31.89 93 VAL C CA 1
ATOM 4116 C C . VAL C 1 65 ? 58.297 42.270 52.443 1.00 36.63 93 VAL C C 1
ATOM 4117 O O . VAL C 1 65 ? 58.334 43.051 53.403 1.00 33.85 93 VAL C O 1
ATOM 4130 N N . THR C 1 66 ? 59.255 42.183 51.541 1.00 42.01 94 THR C N 1
ATOM 4131 C CA . THR C 1 66 ? 60.266 43.200 51.351 1.00 47.67 94 THR C CA 1
ATOM 4132 C C . THR C 1 66 ? 60.150 43.641 49.900 1.00 49.81 94 THR C C 1
ATOM 4133 O O . THR C 1 66 ? 59.541 42.940 49.082 1.00 46.54 94 THR C O 1
ATOM 4144 N N . PRO C 1 67 ? 60.712 44.794 49.536 1.00 52.68 95 PRO C N 1
ATOM 4145 C CA . PRO C 1 67 ? 60.501 45.267 48.159 1.00 57.07 95 PRO C CA 1
ATOM 4146 C C . PRO C 1 67 ? 60.979 44.288 47.106 1.00 63.36 95 PRO C C 1
ATOM 4147 O O . PRO C 1 67 ? 60.357 44.184 46.040 1.00 63.79 95 PRO C O 1
ATOM 4158 N N . ASP C 1 68 ? 62.006 43.499 47.405 1.00 69.70 96 ASP C N 1
ATOM 4159 C CA . ASP C 1 68 ? 62.541 42.572 46.418 1.00 77.94 96 ASP C CA 1
ATOM 4160 C C . ASP C 1 68 ? 61.755 41.273 46.366 1.00 77.35 96 ASP C C 1
ATOM 4161 O O . ASP C 1 68 ? 61.702 40.624 45.314 1.00 78.80 96 ASP C O 1
ATOM 4165 N N . ASN C 1 69 ? 61.138 40.879 47.467 1.00 73.65 97 ASN C N 1
ATOM 4166 C CA . ASN C 1 69 ? 60.597 39.537 47.523 1.00 71.00 97 ASN C CA 1
ATOM 4167 C C . ASN C 1 69 ? 59.394 39.460 48.455 1.00 54.73 97 ASN C C 1
ATOM 4168 O O . ASN C 1 69 ? 59.539 39.531 49.680 1.00 51.11 97 ASN C O 1
ATOM 4179 N N . PRO C 1 70 ? 58.209 39.290 47.914 1.00 42.10 98 PRO C N 1
ATOM 4180 C CA . PRO C 1 70 ? 57.053 38.976 48.751 1.00 35.44 98 PRO C CA 1
ATOM 4181 C C . PRO C 1 70 ? 56.916 37.474 48.937 1.00 34.27 98 PRO C C 1
ATOM 4182 O O . PRO C 1 70 ? 56.778 36.742 47.953 1.00 36.02 98 PRO C O 1
ATOM 4193 N N . MET C 1 71 ? 57.035 37.015 50.179 1.00 31.82 99 MET C N 1
ATOM 4194 C CA . MET C 1 71 ? 56.927 35.601 50.522 1.00 33.90 99 MET C CA 1
ATOM 4195 C C . MET C 1 71 ? 55.481 35.223 50.813 1.00 29.07 99 MET C C 1
ATOM 4196 O O . MET C 1 71 ? 54.776 35.932 51.536 1.00 27.09 99 MET C O 1
ATOM 4210 N N . THR C 1 72 ? 55.044 34.088 50.279 1.00 27.71 100 THR C N 1
ATOM 4211 C CA . THR C 1 72 ? 53.699 33.610 50.545 1.00 22.88 100 THR C CA 1
ATOM 4212 C C . THR C 1 72 ? 53.673 32.168 51.018 1.00 23.12 100 THR C C 1
ATOM 4213 O O . THR C 1 72 ? 54.449 31.323 50.560 1.00 25.86 100 THR C O 1
ATOM 4224 N N . TYR C 1 73 ? 52.761 31.920 51.943 1.00 23.91 101 TYR C N 1
ATOM 4225 C CA . TYR C 1 73 ? 52.284 30.587 52.270 1.00 23.85 101 TYR C CA 1
ATOM 4226 C C . TYR C 1 73 ? 51.039 30.359 51.433 1.00 22.84 101 TYR C C 1
ATOM 4227 O O . TYR C 1 73 ? 50.058 31.091 51.578 1.00 24.61 101 TYR C O 1
ATOM 4245 N N . CYS C 1 74 ? 51.095 29.387 50.520 1.00 25.72 102 CYS C N 1
ATOM 4246 C CA . CYS C 1 74 ? 50.009 29.139 49.590 1.00 25.65 102 CYS C CA 1
ATOM 4247 C C . CYS C 1 74 ? 49.481 27.727 49.750 1.00 25.07 102 CYS C C 1
ATOM 4248 O O . CYS C 1 74 ? 50.240 26.791 49.979 1.00 24.63 102 CYS C O 1
ATOM 4255 N N . GLU C 1 75 ? 48.173 27.604 49.629 1.00 25.84 103 GLU C N 1
ATOM 4256 C CA . GLU C 1 75 ? 47.471 26.337 49.631 1.00 29.26 103 GLU C CA 1
ATOM 4257 C C . GLU C 1 75 ? 46.667 26.293 48.342 1.00 25.51 103 GLU C C 1
ATOM 4258 O O . GLU C 1 75 ? 46.027 27.280 47.976 1.00 26.04 103 GLU C O 1
ATOM 4270 N N . LEU C 1 76 ? 46.699 25.154 47.654 1.00 25.94 104 LEU C N 1
ATOM 4271 C CA . LEU C 1 76 ? 46.032 25.017 46.372 1.00 23.49 104 LEU C CA 1
ATOM 4272 C C . LEU C 1 76 ? 45.359 23.655 46.293 1.00 24.54 104 LEU C C 1
ATOM 4273 O O . LEU C 1 76 ? 45.913 22.657 46.761 1.00 25.58 104 LEU C O 1
ATOM 4289 N N . THR C 1 77 ? 44.157 23.621 45.727 1.00 24.82 105 THR C N 1
ATOM 4290 C CA . THR C 1 77 ? 43.494 22.370 45.377 1.00 26.94 105 THR C CA 1
ATOM 4291 C C . THR C 1 77 ? 43.158 22.401 43.897 1.00 26.70 105 THR C C 1
ATOM 4292 O O . THR C 1 77 ? 42.505 23.338 43.429 1.00 25.93 105 THR C O 1
ATOM 4303 N N . ILE C 1 78 ? 43.610 21.375 43.181 1.00 28.17 106 ILE C N 1
ATOM 4304 C CA . ILE C 1 78 ? 43.314 21.163 41.769 1.00 29.37 106 ILE C CA 1
ATOM 4305 C C . ILE C 1 78 ? 42.238 20.091 41.678 1.00 31.22 106 ILE C C 1
ATOM 4306 O O . ILE C 1 78 ? 42.318 19.067 42.368 1.00 31.13 106 ILE C O 1
ATOM 4322 N N . HIS C 1 79 ? 41.207 20.351 40.870 1.00 30.06 107 HIS C N 1
ATOM 4323 C CA . HIS C 1 79 ? 40.121 19.407 40.623 1.00 31.89 107 HIS C CA 1
ATOM 4324 C C . HIS C 1 79 ? 40.227 18.964 39.171 1.00 31.94 107 HIS C C 1
ATOM 4325 O O . HIS C 1 79 ? 40.046 19.773 38.256 1.00 30.20 107 HIS C O 1
ATOM 4339 N N . LEU C 1 80 ? 40.523 17.687 38.969 1.00 33.94 108 LEU C N 1
ATOM 4340 C CA . LEU C 1 80 ? 40.513 17.051 37.663 1.00 36.65 108 LEU C CA 1
ATOM 4341 C C . LEU C 1 80 ? 39.457 15.952 37.658 1.00 38.67 108 LEU C C 1
ATOM 4342 O O . LEU C 1 80 ? 38.893 15.589 38.694 1.00 37.20 108 LEU C O 1
ATOM 4358 N N . ASP C 1 81 ? 39.184 15.425 36.468 1.00 45.08 109 ASP C N 1
ATOM 4359 C CA . ASP C 1 81 ? 38.154 14.399 36.349 1.00 52.61 109 ASP C CA 1
ATOM 4360 C C . ASP C 1 81 ? 38.486 13.180 37.198 1.00 47.68 109 ASP C C 1
ATOM 4361 O O . ASP C 1 81 ? 37.598 12.585 37.816 1.00 49.15 109 ASP C O 1
ATOM 4370 N N . ALA C 1 82 ? 39.758 12.789 37.238 1.00 46.08 110 ALA C N 1
ATOM 4371 C CA . ALA C 1 82 ? 40.162 11.581 37.948 1.00 46.70 110 ALA C CA 1
ATOM 4372 C C . ALA C 1 82 ? 40.275 11.787 39.453 1.00 43.92 110 ALA C C 1
ATOM 4373 O O . ALA C 1 82 ? 40.397 10.802 40.190 1.00 43.67 110 ALA C O 1
ATOM 4380 N N . GLY C 1 83 ? 40.272 13.022 39.921 1.00 42.51 111 GLY C N 1
ATOM 4381 C CA . GLY C 1 83 ? 40.368 13.291 41.342 1.00 41.39 111 GLY C CA 1
ATOM 4382 C C . GLY C 1 83 ? 40.969 14.659 41.581 1.00 37.13 111 GLY C C 1
ATOM 4383 O O . GLY C 1 83 ? 41.245 15.417 40.655 1.00 33.42 111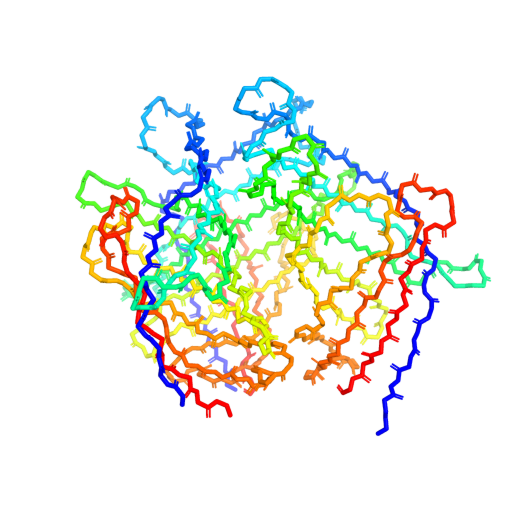 GLY C O 1
ATOM 4387 N N . GLU C 1 84 ? 41.184 14.947 42.857 1.00 34.60 112 GLU C N 1
ATOM 4388 C CA . GLU C 1 84 ? 41.766 16.208 43.272 1.00 35.79 112 GLU C CA 1
ATOM 4389 C C . GLU C 1 84 ? 43.227 16.006 43.657 1.00 31.56 112 GLU C C 1
ATOM 4390 O O . GLU C 1 84 ? 43.687 14.888 43.904 1.00 30.51 112 GLU C O 1
ATOM 4402 N N . ILE C 1 85 ? 43.965 17.108 43.644 1.00 29.50 113 ILE C N 1
ATOM 4403 C CA . ILE C 1 85 ? 45.377 17.147 44.001 1.00 28.53 113 ILE C CA 1
ATOM 4404 C C . ILE C 1 85 ? 45.581 18.318 44.961 1.00 28.62 113 ILE C C 1
ATOM 4405 O O . ILE C 1 85 ? 45.093 19.422 44.702 1.00 28.50 113 ILE C O 1
ATOM 4421 N N . PHE C 1 86 ? 46.283 18.075 46.067 1.00 26.60 114 PHE C N 1
ATOM 4422 C CA . PHE C 1 86 ? 46.496 19.087 47.100 1.00 28.98 114 PHE C CA 1
ATOM 4423 C C . PHE C 1 86 ? 47.956 19.531 47.100 1.00 26.63 114 PHE C C 1
ATOM 4424 O O . PHE C 1 86 ? 48.858 18.698 47.084 1.00 28.51 114 PHE C O 1
ATOM 4441 N N . ALA C 1 87 ? 48.193 20.836 47.133 1.00 24.92 115 ALA C N 1
ATOM 4442 C CA . ALA C 1 87 ? 49.557 21.337 47.155 1.00 24.69 115 ALA C CA 1
ATOM 4443 C C . ALA C 1 87 ? 49.675 22.529 48.101 1.00 25.00 115 ALA C C 1
ATOM 4444 O O . ALA C 1 87 ? 48.700 23.240 48.385 1.00 24.84 115 ALA C O 1
ATOM 4451 N N . ARG C 1 88 ? 50.903 22.749 48.568 1.00 24.92 116 ARG C N 1
ATOM 4452 C CA . ARG C 1 88 ? 51.206 23.851 49.476 1.00 26.89 116 ARG C CA 1
ATOM 4453 C C . ARG C 1 88 ? 52.638 24.315 49.261 1.00 27.59 116 ARG C C 1
ATOM 4454 O O . ARG C 1 88 ? 53.502 23.545 48.834 1.00 29.51 116 ARG C O 1
ATOM 4475 N N . SER C 1 89 ? 52.880 25.592 49.541 1.00 27.72 117 SER C N 1
ATOM 4476 C CA . SER C 1 89 ? 54.190 26.180 49.312 1.00 28.63 117 SER C CA 1
ATOM 4477 C C . SER C 1 89 ? 54.446 27.296 50.316 1.00 28.77 117 SER C C 1
ATOM 4478 O O . SER C 1 89 ? 53.517 27.920 50.842 1.00 28.50 117 SER C O 1
ATOM 4486 N N . LEU C 1 90 ? 55.726 27.523 50.583 1.00 28.03 118 LEU C N 1
ATOM 4487 C CA . LEU C 1 90 ? 56.196 28.710 51.290 1.00 28.33 118 LEU C CA 1
ATOM 4488 C C . LEU C 1 90 ? 57.360 29.200 50.441 1.00 30.83 118 LEU C C 1
ATOM 4489 O O . LEU C 1 90 ? 58.461 28.637 50.504 1.00 31.80 118 LEU C O 1
ATOM 4505 N N . THR C 1 91 ? 57.098 30.182 49.588 1.00 29.37 119 THR C N 1
ATOM 4506 C CA . THR C 1 91 ? 58.059 30.553 48.562 1.00 33.95 119 THR C CA 1
ATOM 4507 C C . THR C 1 91 ? 57.920 32.025 48.240 1.00 31.80 119 THR C C 1
ATOM 4508 O O . THR C 1 91 ? 56.893 32.643 48.549 1.00 28.10 119 THR C O 1
ATOM 4519 N N . PRO C 1 92 ? 58.909 32.605 47.567 1.00 35.42 120 PRO C N 1
ATOM 4520 C CA . PRO C 1 92 ? 58.696 33.885 46.892 1.00 33.57 120 PRO C CA 1
ATOM 4521 C C . PRO C 1 92 ? 57.515 33.777 45.948 1.00 32.70 120 PRO C C 1
ATOM 4522 O O . PRO C 1 92 ? 57.324 32.762 45.271 1.00 33.61 120 PRO C O 1
ATOM 4533 N N . HIS C 1 93 ? 56.730 34.841 45.888 1.00 31.95 121 HIS C N 1
ATOM 4534 C CA . HIS C 1 93 ? 55.528 34.880 45.080 1.00 31.70 121 HIS C CA 1
ATOM 4535 C C . HIS C 1 93 ? 55.766 35.835 43.913 1.00 30.57 121 HIS C C 1
ATOM 4536 O O . HIS C 1 93 ? 55.258 36.954 43.894 1.00 31.65 121 HIS C O 1
ATOM 4550 N N . THR C 1 94 ? 56.601 35.396 42.970 1.00 32.46 122 THR C N 1
ATOM 4551 C CA . THR C 1 94 ? 56.977 36.187 41.802 1.00 33.46 122 THR C CA 1
ATOM 4552 C C . THR C 1 94 ? 56.735 35.378 40.534 1.00 31.90 122 THR C C 1
ATOM 4553 O O . THR C 1 94 ? 56.323 34.212 40.569 1.00 31.53 122 THR C O 1
ATOM 4564 N N . LEU C 1 95 ? 57.061 35.991 39.395 1.00 31.96 123 LEU C N 1
ATOM 4565 C CA . LEU C 1 95 ? 56.914 35.289 38.129 1.00 32.22 123 LEU C CA 1
ATOM 4566 C C . LEU C 1 95 ? 57.919 34.174 37.975 1.00 34.61 123 LEU C C 1
ATOM 4567 O O . LEU C 1 95 ? 57.682 33.251 37.187 1.00 35.20 123 LEU C O 1
ATOM 4583 N N . ALA C 1 96 ? 59.016 34.216 38.722 1.00 36.28 124 ALA C N 1
ATOM 4584 C CA . ALA C 1 96 ? 59.967 33.133 38.619 1.00 37.83 124 ALA C CA 1
ATOM 4585 C C . ALA C 1 96 ? 59.264 31.857 39.073 1.00 38.07 124 ALA C C 1
ATOM 4586 O O . ALA C 1 96 ? 58.407 31.900 39.959 1.00 37.75 124 ALA C O 1
ATOM 4593 N N . PRO C 1 97 ? 59.593 30.715 38.480 1.00 34.36 125 PRO C N 1
ATOM 4594 C CA . PRO C 1 97 ? 58.955 29.471 38.915 1.00 33.68 125 PRO C CA 1
ATOM 4595 C C . PRO C 1 97 ? 59.189 29.224 40.393 1.00 32.96 125 PRO C C 1
ATOM 4596 O O . PRO C 1 97 ? 60.274 29.477 40.923 1.00 34.47 125 PRO C O 1
ATOM 4607 N N . PHE C 1 98 ? 58.156 28.740 41.062 1.00 32.59 126 PHE C N 1
ATOM 4608 C CA . PHE C 1 98 ? 58.297 28.269 42.428 1.00 33.67 126 PHE C CA 1
ATOM 4609 C C . PHE C 1 98 ? 57.575 26.942 42.513 1.00 34.51 126 PHE C C 1
ATOM 4610 O O . PHE C 1 98 ? 56.615 26.688 41.784 1.00 35.92 126 PHE C O 1
ATOM 4627 N N . THR C 1 99 ? 58.037 26.091 43.407 1.00 35.63 127 THR C N 1
ATOM 4628 C CA . THR C 1 99 ? 57.580 24.717 43.432 1.00 34.05 127 THR C CA 1
ATOM 4629 C C . THR C 1 99 ? 56.768 24.511 44.692 1.00 32.89 127 THR C C 1
ATOM 4630 O O . THR C 1 99 ? 57.205 24.879 45.784 1.00 33.92 127 THR C O 1
ATOM 4641 N N . MET C 1 100 ? 55.574 23.969 44.519 1.00 31.78 128 MET C N 1
ATOM 4642 C CA . MET C 1 100 ? 54.706 23.601 45.619 1.00 29.03 128 MET C CA 1
ATOM 4643 C C . MET C 1 100 ? 54.842 22.103 45.850 1.00 30.50 128 MET C C 1
ATOM 4644 O O . MET C 1 100 ? 55.058 21.327 44.919 1.00 31.42 128 MET C O 1
ATOM 4658 N N . ALA C 1 101 ? 54.691 21.697 47.096 1.00 29.70 129 ALA C N 1
ATOM 4659 C CA . ALA C 1 101 ? 54.700 20.292 47.443 1.00 30.32 129 ALA C CA 1
ATOM 4660 C C . ALA C 1 101 ? 53.300 19.738 47.247 1.00 31.62 129 ALA C C 1
ATOM 4661 O O . ALA C 1 101 ? 52.330 20.303 47.760 1.00 31.84 129 ALA C O 1
ATOM 4668 N N . ILE C 1 102 ? 53.193 18.641 46.506 1.00 31.02 130 ILE C N 1
ATOM 4669 C CA . ILE C 1 102 ? 51.931 17.924 46.425 1.00 29.56 130 ILE C CA 1
ATOM 4670 C C . ILE C 1 102 ? 51.870 16.986 47.619 1.00 32.84 130 ILE C C 1
ATOM 4671 O O . ILE C 1 102 ? 52.719 16.105 47.784 1.00 35.64 130 ILE C O 1
ATOM 4687 N N . THR C 1 103 ? 50.874 17.194 48.471 1.00 32.52 131 THR C N 1
ATOM 4688 C CA . THR C 1 103 ? 50.774 16.469 49.729 1.00 34.42 131 THR C CA 1
ATOM 4689 C C . THR C 1 103 ? 49.794 15.311 49.663 1.00 37.01 131 THR C C 1
ATOM 4690 O O . THR C 1 103 ? 49.824 14.444 50.537 1.00 36.25 131 THR C O 1
ATOM 4701 N N . GLY C 1 104 ? 48.943 15.267 48.647 1.00 37.03 132 GLY C N 1
ATOM 4702 C CA . GLY C 1 104 ? 47.984 14.192 48.537 1.00 36.49 132 GLY C CA 1
ATOM 4703 C C . GLY C 1 104 ? 46.951 14.535 47.487 1.00 35.82 132 GLY C C 1
ATOM 4704 O O . GLY C 1 104 ? 47.092 15.504 46.738 1.00 32.11 132 GLY C O 1
ATOM 4708 N N . GLY C 1 105 ? 45.897 13.736 47.472 1.00 36.48 133 GLY C N 1
ATOM 4709 C CA . GLY C 1 105 ? 44.834 13.929 46.512 1.00 36.62 133 GLY C CA 1
ATOM 4710 C C . GLY C 1 105 ? 43.735 12.926 46.761 1.00 38.88 133 GLY C C 1
ATOM 4711 O O . GLY C 1 105 ? 43.718 12.243 47.790 1.00 39.44 133 GLY C O 1
ATOM 4715 N N . THR C 1 106 ? 42.800 12.868 45.816 1.00 35.15 134 THR C N 1
ATOM 4716 C CA . THR C 1 106 ? 41.674 11.948 45.885 1.00 38.67 134 THR C CA 1
ATOM 4717 C C . THR C 1 106 ? 41.570 11.199 44.568 1.00 40.79 134 THR C C 1
ATOM 4718 O O . THR C 1 106 ? 42.214 11.555 43.575 1.00 39.18 134 THR C O 1
ATOM 4729 N N . GLY C 1 107 ? 40.753 10.146 44.578 1.00 41.99 135 GLY C N 1
ATOM 4730 C CA . GLY C 1 107 ? 40.487 9.403 43.361 1.00 44.00 135 GLY C CA 1
ATOM 4731 C C . GLY C 1 107 ? 41.756 8.762 42.848 1.00 44.99 135 GLY C C 1
ATOM 4732 O O . GLY C 1 107 ? 42.464 8.064 43.585 1.00 45.53 135 GLY C O 1
ATOM 4736 N N . GLU C 1 108 ? 42.046 8.973 41.562 1.00 44.90 136 GLU C N 1
ATOM 4737 C CA . GLU C 1 108 ? 43.268 8.413 40.991 1.00 46.53 136 GLU C CA 1
ATOM 4738 C C . GLU C 1 108 ? 44.506 8.947 41.702 1.00 46.40 136 GLU C C 1
ATOM 4739 O O . GLU C 1 108 ? 45.557 8.297 41.658 1.00 48.29 136 GLU C O 1
ATOM 4743 N N . TYR C 1 109 ? 44.411 10.111 42.351 1.00 42.40 137 TYR C N 1
ATOM 4744 C CA . TYR C 1 109 ? 45.562 10.752 42.975 1.00 40.26 137 TYR C CA 1
ATOM 4745 C C . TYR C 1 109 ? 45.596 10.562 44.487 1.00 42.75 137 TYR C C 1
ATOM 4746 O O . TYR C 1 109 ? 46.359 11.252 45.169 1.00 42.59 137 TYR C O 1
ATOM 4764 N N . ALA C 1 110 ? 44.796 9.646 45.030 1.00 45.08 138 ALA C N 1
ATOM 4765 C CA . ALA C 1 110 ? 44.909 9.317 46.444 1.00 47.64 138 ALA C CA 1
ATOM 4766 C C . ALA C 1 110 ? 46.321 8.848 46.763 1.00 51.24 138 ALA C C 1
ATOM 4767 O O . ALA C 1 110 ? 46.954 8.138 45.976 1.00 54.35 138 ALA C O 1
ATOM 4774 N N . ASN C 1 111 ? 46.814 9.240 47.932 1.00 54.50 139 ASN C N 1
ATOM 4775 C CA . ASN C 1 111 ? 48.141 8.854 48.402 1.00 62.53 139 ASN C CA 1
ATOM 4776 C C . ASN C 1 111 ? 49.241 9.273 47.436 1.00 64.35 139 ASN C C 1
ATOM 4777 O O . ASN C 1 111 ? 50.331 8.686 47.436 1.00 66.92 139 ASN C O 1
ATOM 4781 N N . SER C 1 112 ? 48.974 10.263 46.593 1.00 63.01 140 SER C N 1
ATOM 4782 C CA . SER C 1 112 ? 49.998 10.779 45.704 1.00 62.53 140 SER C CA 1
ATOM 4783 C C . SER C 1 112 ? 50.873 11.783 46.441 1.00 54.36 140 SER C C 1
ATOM 4784 O O . SER C 1 112 ? 50.438 12.454 47.382 1.00 50.30 140 SER C O 1
ATOM 4792 N N . LYS C 1 113 ? 52.123 11.858 46.013 1.00 49.87 141 LYS C N 1
ATOM 4793 C CA . LYS C 1 113 ? 53.037 12.916 46.395 1.00 49.62 141 LYS C CA 1
ATOM 4794 C C . LYS C 1 113 ? 53.678 13.453 45.122 1.00 48.32 141 LYS C C 1
ATOM 4795 O O . LYS C 1 113 ? 53.477 12.915 44.028 1.00 51.27 141 LYS C O 1
ATOM 4814 N N . GLY C 1 114 ? 54.458 14.515 45.269 1.00 46.32 142 GLY C N 1
ATOM 4815 C CA . GLY C 1 114 ? 55.182 15.073 44.143 1.00 45.42 142 GLY C CA 1
ATOM 4816 C C . GLY C 1 114 ? 55.275 16.581 44.207 1.00 41.08 142 GLY C C 1
ATOM 4817 O O . GLY C 1 114 ? 55.215 17.181 45.290 1.00 37.29 142 GLY C O 1
ATOM 4821 N N . GLU C 1 115 ? 55.367 17.213 43.042 1.00 40.31 143 GLU C N 1
ATOM 4822 C CA . GLU C 1 115 ? 55.668 18.626 42.983 1.00 39.09 143 GLU C CA 1
ATOM 4823 C C . GLU C 1 115 ? 54.825 19.291 41.911 1.00 38.53 143 GLU C C 1
ATOM 4824 O O . GLU C 1 115 ? 54.485 18.689 40.886 1.00 39.69 143 GLU C O 1
ATOM 4828 N N . LEU C 1 116 ? 54.532 20.562 42.151 1.00 37.29 144 LEU C N 1
ATOM 4829 C CA . LEU C 1 116 ? 53.775 21.399 41.229 1.00 34.77 144 LEU C CA 1
ATOM 4830 C C . LEU C 1 116 ? 54.530 22.704 41.120 1.00 33.89 144 LEU C C 1
ATOM 4831 O O . LEU C 1 116 ? 54.606 23.457 42.094 1.00 32.96 144 LEU C O 1
ATOM 4847 N N . THR C 1 117 ? 55.044 22.991 39.936 1.00 34.00 145 THR C N 1
ATOM 4848 C CA . THR C 1 117 ? 55.810 24.203 39.702 1.00 33.39 145 THR C CA 1
ATOM 4849 C C . THR C 1 117 ? 54.919 25.219 39.002 1.00 32.70 145 THR C C 1
ATOM 4850 O O . THR C 1 117 ? 54.343 24.925 37.953 1.00 34.53 145 THR C O 1
ATOM 4861 N N . VAL C 1 118 ? 54.811 26.399 39.602 1.00 30.74 146 VAL C N 1
ATOM 4862 C CA . VAL C 1 118 ? 53.977 27.497 39.123 1.00 29.93 146 VAL C CA 1
ATOM 4863 C C . VAL C 1 118 ? 54.882 28.500 38.422 1.00 33.03 146 VAL C C 1
ATOM 4864 O O . VAL C 1 118 ? 55.837 29.002 39.020 1.00 32.14 146 VAL C O 1
ATOM 4877 N N . SER C 1 119 ? 54.573 28.818 37.166 1.00 34.28 147 SER C N 1
ATOM 4878 C CA . SER C 1 119 ? 55.325 29.805 36.402 1.00 35.37 147 SER C CA 1
ATOM 4879 C C . SER C 1 119 ? 54.384 30.932 36.021 1.00 31.20 147 SER C C 1
ATOM 4880 O O . SER C 1 119 ? 53.252 30.682 35.596 1.00 33.01 147 SER C O 1
ATOM 4888 N N . GLY C 1 120 ? 54.865 32.166 36.131 1.00 29.22 148 GLY C N 1
ATOM 4889 C CA . GLY C 1 120 ? 54.064 33.320 35.745 1.00 28.83 148 GLY C CA 1
ATOM 4890 C C . GLY C 1 120 ? 52.843 33.555 36.604 1.00 28.06 148 GLY C C 1
ATOM 4891 O O . GLY C 1 120 ? 51.792 33.941 36.082 1.00 28.71 148 GLY C O 1
ATOM 4895 N N . VAL C 1 121 ? 52.954 33.321 37.915 1.00 27.65 149 VAL C N 1
ATOM 4896 C CA . VAL C 1 121 ? 51.802 33.399 38.798 1.00 27.92 149 VAL C CA 1
ATOM 4897 C C . VAL C 1 121 ? 51.107 34.747 38.686 1.00 28.75 149 VAL C C 1
ATOM 4898 O O . VAL C 1 121 ? 51.742 35.808 38.563 1.00 28.29 149 VAL C O 1
ATOM 4911 N N . ALA C 1 122 ? 49.779 34.693 38.680 1.00 29.86 150 ALA C N 1
ATOM 4912 C CA . ALA C 1 122 ? 48.944 35.881 38.689 1.00 31.67 150 ALA C CA 1
ATOM 4913 C C . ALA C 1 122 ? 49.149 36.734 37.443 1.00 28.70 150 ALA C C 1
ATOM 4914 O O . ALA C 1 122 ? 49.112 37.963 37.518 1.00 26.78 150 ALA C O 1
ATOM 4921 N N . THR C 1 123 ? 49.430 36.106 36.297 1.00 27.39 151 THR C N 1
ATOM 4922 C CA . THR C 1 123 ? 49.439 36.745 35.003 1.00 28.90 151 THR C CA 1
ATOM 4923 C C . THR C 1 123 ? 48.617 35.923 34.019 1.00 32.37 151 THR C C 1
ATOM 4924 O O . THR C 1 123 ? 48.278 34.768 34.297 1.00 32.68 151 THR C O 1
ATOM 4935 N N . PRO C 1 124 ? 48.296 36.490 32.852 1.00 35.15 152 PRO C N 1
ATOM 4936 C CA . PRO C 1 124 ? 47.589 35.719 31.814 1.00 38.58 152 PRO C CA 1
ATOM 4937 C C . PRO C 1 124 ? 48.369 34.548 31.265 1.00 40.97 152 PRO C C 1
ATOM 4938 O O . PRO C 1 124 ? 47.780 33.737 30.532 1.00 48.07 152 PRO C O 1
ATOM 4949 N N . ASP C 1 125 ? 49.670 34.447 31.538 1.00 35.13 153 ASP C N 1
ATOM 4950 C CA . ASP C 1 125 ? 50.492 33.379 30.977 1.00 37.21 153 ASP C CA 1
ATOM 4951 C C . ASP C 1 125 ? 50.922 32.356 32.024 1.00 37.40 153 ASP C C 1
ATOM 4952 O O . ASP C 1 125 ? 51.930 31.666 31.844 1.00 43.14 153 ASP C O 1
ATOM 4961 N N . GLU C 1 126 ? 50.160 32.233 33.101 1.00 35.26 154 GLU C N 1
ATOM 4962 C CA . GLU C 1 126 ? 50.484 31.314 34.184 1.00 32.68 154 GLU C CA 1
ATOM 4963 C C . GLU C 1 126 ? 50.388 29.863 33.725 1.00 33.34 154 GLU C C 1
ATOM 4964 O O . GLU C 1 126 ? 49.501 29.493 32.949 1.00 33.27 154 GLU C O 1
ATOM 4976 N N . LYS C 1 127 ? 51.314 29.031 34.201 1.00 34.01 155 LYS C N 1
ATOM 4977 C CA . LYS C 1 127 ? 51.271 27.606 33.900 1.00 34.76 155 LYS C CA 1
ATOM 4978 C C . LYS C 1 127 ? 51.680 26.815 35.131 1.00 34.12 155 LYS C C 1
ATOM 4979 O O . LYS C 1 127 ? 52.449 27.299 35.967 1.00 32.89 155 LYS C O 1
ATOM 4998 N N . TYR C 1 128 ? 51.130 25.602 35.238 1.00 34.35 156 TYR C N 1
ATOM 4999 C CA . TYR C 1 128 ? 51.554 24.597 36.203 1.00 34.75 156 TYR C CA 1
ATOM 5000 C C . TYR C 1 128 ? 52.203 23.424 35.480 1.00 39.31 156 TYR C C 1
ATOM 5001 O O . TYR C 1 128 ? 51.694 22.950 34.457 1.00 41.09 156 TYR C O 1
ATOM 5019 N N . GLU C 1 129 ? 53.320 22.966 36.012 1.00 39.17 157 GLU C N 1
ATOM 5020 C CA . GLU C 1 129 ? 53.905 21.705 35.598 1.00 48.85 157 GLU C CA 1
ATOM 5021 C C . GLU C 1 129 ? 53.825 20.775 36.804 1.00 41.66 157 GLU C C 1
ATOM 5022 O O . GLU C 1 129 ? 54.389 21.078 37.862 1.00 40.50 157 GLU C O 1
ATOM 5034 N N . LEU C 1 130 ? 53.066 19.690 36.665 1.00 44.15 158 LEU C N 1
ATOM 5035 C CA . LEU C 1 130 ? 52.859 18.726 37.737 1.00 45.73 158 LEU C CA 1
ATOM 5036 C C . LEU C 1 130 ? 53.735 17.506 37.511 1.00 47.97 158 LEU C C 1
ATOM 5037 O O . LEU C 1 130 ? 53.809 16.988 36.397 1.00 49.67 158 LEU C O 1
ATOM 5053 N N . LYS C 1 131 ? 54.384 17.046 38.581 1.00 45.98 159 LYS C N 1
ATOM 5054 C CA . LYS C 1 131 ? 55.101 15.775 38.599 1.00 47.72 159 LYS C CA 1
ATOM 5055 C C . LYS C 1 131 ? 54.633 15.010 39.829 1.00 45.88 159 LYS C C 1
ATOM 5056 O O . LYS C 1 131 ? 54.955 15.395 40.953 1.00 43.23 159 LYS C O 1
ATOM 5060 N N . LEU C 1 132 ? 53.875 13.941 39.612 1.00 49.51 160 LEU C N 1
ATOM 5061 C CA . LEU C 1 132 ? 53.245 13.153 40.664 1.00 54.26 160 LEU C CA 1
ATOM 5062 C C . LEU C 1 132 ? 53.884 11.781 40.788 1.00 59.89 160 LEU C C 1
ATOM 5063 O O . LEU C 1 132 ? 54.289 11.180 39.790 1.00 57.25 160 LEU C O 1
ATOM 5079 N N . THR C 1 133 ? 53.956 11.285 42.020 1.00 67.36 161 THR C N 1
ATOM 5080 C CA . THR C 1 133 ? 54.619 10.021 42.297 1.00 77.73 161 THR C CA 1
ATOM 5081 C C . THR C 1 133 ? 53.650 8.884 42.573 1.00 84.16 161 THR C C 1
ATOM 5082 O O . THR C 1 133 ? 53.944 7.746 42.200 1.00 88.89 161 THR C O 1
ATOM 5086 N N . LYS C 1 134 ? 52.499 9.160 43.181 1.00 85.07 162 LYS C N 1
ATOM 5087 C CA . LYS C 1 134 ? 51.465 8.142 43.370 1.00 87.00 162 LYS C CA 1
ATOM 5088 C C . LYS C 1 134 ? 52.010 6.910 44.088 1.00 87.77 162 LYS C C 1
ATOM 5089 O O . LYS C 1 134 ? 52.698 7.024 45.101 1.00 87.03 162 LYS C O 1
#

Sequence (366 aa):
VTMTLDVKNDQVAKHDFGKPGMDVGDMDIFSDILSVDGKQVGYDGGACFFTNVTPDNPMTYCELTIHLDAGEIFARSLTPHTLAPFTMAITGGTGEYANSKGELTVSGVATPDEKYELKLTEPVTMTLDVKNDQVAKHDFGKPGMDVGDMDIFSDILSVDGKQVGYDGGACFFTNVTPDNPMTYCELTIHLDAGEIFARSLTPHTLAPFTMAITGGTGEYANSKGELTVSGVATPDEKYELKLTVTMTLDVKNDQVAKHDFGKPGMDVGDMDIFSDILSVDGKQVGYDGGACFFTNVTPDNPMTYCELTIHLDAGEIFARSLTPHTLAPFTMAITGGTGEYANSKGELTVSGVATPDEKYELKLTK

Foldseek 3Di:
DKDKKQKAWDDKDWAQPDDGDDAFFTKMKTKIFIDDPPHTFWMKIKMWGQHGDDVVFGWIWMWMWTDGPQKIWIWIDGGGDDQAKDKIWTDAMDHVTGVKTFIWIWHRPPHNRIMIMTDID/DKDKDKKFKAWDDKDWAQPDPGDDAFFTKMWTKIFIDDPPHTFWMKIKMWGQHGDDPVFTWIWMWMWTDGPQWIWIWIDTGTPDQAKDKTWTDAIDHVTGVKTFIWIWHRPPHNRIMIMTIID/DKDKKFKAWDDKDFAQDDDGDDAAFTKMWTKTFIDDPRHTFWMKTKMWGQHGDDPVFTWTWMWMWTQGPQWIWTWIDTGTDDQDKDKTWTDAIDGVTGPKTFIWIWHHPPDNGIMIITDIDD

Organism: NCBI:txid1214102

Nearest PDB structures (foldseek):
  5k21-assembly1_A  TM=9.877E-01  e=6.688E-22  Mycolicibacterium fortuitum subsp. fortuitum DSM 46621 = ATCC 6841 = JCM 6387
  4h6a-assembly1_D  TM=6.723E-01  e=1.655E-06  Physcomitrium patens
  4h69-assembly2_C  TM=6.691E-01  e=3.259E-06  Physcomitrium patens
  4rev-assembly1_A  TM=6.573E-01  e=1.625E-04  Pisum sativum
  4rev-assembly2_B  TM=6.698E-01  e=2.109E-04  Pisum sativum

Secondary structure (DSSP, 8-state):
-EEEEEEEEEEEEEE--SSSSS-TT-EEEEEEEEEETTEEEEEEEEEEEEEEEETTEEEEEEEEEEEETTEEEEEEEEEE-SSS-EEEEEEEESGGGTT--EEEEEESTTSTT-EEEEEE-/--EEEEEEEEEEEEEEE--SSSSS-TT-EEEEEEEEEETTEEEEEEEEEEEEEEE-SS-EEEEEEEEEEETTEEEEEEEEEE-SSS-EEEEEEEESGGGTT--EEEEEESTTSTT-EEEEEE-/-EEEEEEEEEEEEEE--SSSSS-TT-EEEEEEEEEETTEEEEEEEEEEEEEEE-SS-EEEEEEEEEEETTEEEEEEEEEE-SSS-EEEEEEEESGGGTT--EEEEEESTTSTT-EEEEEE--

InterPro domains:
  IPR041013 Allene oxide cyclase barrel-like domain [PF18678] (42-157)
  IPR044859 Allene oxide cyclase/Dirigent protein [G3DSA:2.40.480.10] (33-161)